Protein AF-0000000082115947 (afdb_homodimer)

Sequence (244 aa):
MRELTPLCWQLLLLSTLVYCSLGQGGASLSVSPDRSQFFEYESVSLSCEVQGNSAGWRVVRNTERGNLSECNTDWGKLKGSSCIMSLIPSDSGVYWCESGSGKHSNAVNITVPAGAVILERPMRELTPLCWQLLLLSTLVYCSLGQGGASLSVSPDRSQFFEYESVSLSCEVQGNSAGWRVVRNTERGNLSECNTDWGKLKGSSCIMSLIPSDSGVYWCESGSGKHSNAVNITVPAGAVILERP

InterPro domains:
  IPR007110 Immunoglobulin-like domain [PS50835] (27-111)
  IPR013783 Immunoglobulin-like fold [G3DSA:2.60.40.10] (26-112)
  IPR036179 Immunoglobulin-like domain superfamily [SSF48726] (27-112)
  IPR050488 Immunoglobulin Fc region receptor [PTHR11481] (26-120)

pLDDT: mean 78.45, std 20.07, range [32.76, 98.16]

Solvent-accessible surface area (backbone atoms only — not comparable to full-atom values): 13839 Å² total; per-residue (Å²): 135,80,79,76,66,77,80,71,74,73,70,72,73,77,70,75,75,72,73,72,69,57,20,88,52,49,17,26,54,46,54,40,71,82,68,45,72,48,54,65,63,40,68,39,36,36,31,66,49,34,77,84,71,48,78,66,52,42,52,33,34,40,25,38,83,58,48,83,41,40,56,56,78,76,40,54,37,67,57,90,80,27,35,34,37,64,37,43,43,67,63,23,31,42,34,29,24,36,36,83,80,26,37,38,27,34,63,46,54,39,36,23,60,78,68,79,79,66,72,67,69,127,136,90,67,87,76,80,78,72,73,73,72,70,72,77,73,75,75,73,73,70,69,56,20,87,53,49,18,27,54,44,53,40,70,81,68,46,73,46,54,63,65,40,67,40,37,37,31,64,48,33,78,83,69,47,78,65,52,42,51,32,35,42,25,38,83,37,66,81,40,40,56,55,78,76,40,53,38,67,56,90,80,28,36,34,36,65,36,43,43,64,62,23,31,43,34,29,25,35,35,84,78,20,39,36,26,33,63,47,54,39,37,23,61,79,68,78,80,66,71,66,69,128

Nearest PDB structures (foldseek):
  8qus-assembly1_H  TM=5.687E-01  e=2.759E-04  Homo sapiens
  8edc-assembly1_A  TM=7.004E-01  e=3.191E-03  Caenorhabditis elegans
  4kph-assembly2_M  TM=6.690E-01  e=2.115E-02  Mus musculus
  4kph-assembly1_L  TM=6.693E-01  e=2.643E-02  Mus musculus
  1z3g-assembly2_M  TM=6.503E-01  e=3.690E-02  Mus musculus

Foldseek 3Di:
DDDPPPPPCPVPPPVPPPPPVWFPQQKAKDKVVPDAEDEAQDKMKIAIDHDPDCPQKFKWWAFPVGDTDTAPPPAADDDPRIGMHGDDQRRFGKMWIAGPVGDITDIGTHGYDPDPPCPVPD/DPDDDPPPVPPVPPVPPPPPVWFPQQKAKDKVVPDAEDEAQDKMKIAIDHDPDCPQKFKWWAFPVGDIDTAPPPAADDDPRIGMHGDDQRRFGKMWIAGPVGDIGDIGTHGYDPDDPCPVPD

Radius of gyration: 22.72 Å; Cα contacts (8 Å, |Δi|>4): 507; chains: 2; bounding box: 55×53×71 Å

Secondary structure (DSSP, 8-state):
-----------------------TTSEEEEEES--SB--TT-EEEEEEEESS--TTEEEEEEETT-SEEEBTTTBSEEETTEEEEE--GGG-EEEEEEETTS-B---EEEB--SS-------/-----------------------TTSEEEEEES--SB--TT-EEEEEEEESS--TTEEEEEEETTEEEEEBTTTBSEEETTEEEEE--GGG-EEEEEEETTS-EEEEEEEB--SS-------

Organism: Oncorhynchus tshawytscha (NCBI:txid74940)

Structure (mmCIF, N/CA/C/O backbone):
data_AF-0000000082115947-model_v1
#
loop_
_entity.id
_entity.type
_entity.pdbx_description
1 polymer 'Ig-like domain-containing protein'
#
loop_
_atom_site.group_PDB
_atom_site.id
_atom_site.type_symbol
_atom_site.label_atom_id
_atom_site.label_alt_id
_atom_site.label_comp_id
_atom_site.label_asym_id
_atom_site.label_entity_id
_atom_site.label_seq_id
_atom_site.pdbx_PDB_ins_code
_atom_site.Cartn_x
_atom_site.Cartn_y
_atom_site.Cartn_z
_atom_site.occupancy
_atom_site.B_iso_or_equiv
_atom_site.auth_seq_id
_atom_site.auth_comp_id
_atom_site.auth_asym_id
_atom_site.auth_atom_id
_atom_site.pdbx_PDB_model_num
ATOM 1 N N . MET A 1 1 ? -20.22 -26.963 56.033 1 32.76 1 MET A N 1
ATOM 2 C CA . MET A 1 1 ? -20.726 -25.83 55.263 1 32.76 1 MET A CA 1
ATOM 3 C C . MET A 1 1 ? -19.6 -24.861 54.917 1 32.76 1 MET A C 1
ATOM 5 O O . MET A 1 1 ? -19.497 -23.786 55.511 1 32.76 1 MET A O 1
ATOM 9 N N . ARG A 1 2 ? -18.271 -25.377 54.929 1 34.44 2 ARG A N 1
ATOM 10 C CA . ARG A 1 2 ? -17.112 -24.594 54.514 1 34.44 2 ARG A CA 1
ATOM 11 C C . ARG A 1 2 ? -17.443 -23.721 53.308 1 34.44 2 ARG A C 1
ATOM 13 O O . ARG A 1 2 ? -18.419 -23.978 52.599 1 34.44 2 ARG A O 1
ATOM 20 N N . GLU A 1 3 ? -16.669 -22.596 53.324 1 40.09 3 GLU A N 1
ATOM 21 C CA . GLU A 1 3 ? -16.289 -21.396 52.586 1 40.09 3 GLU A CA 1
ATOM 22 C C . GLU A 1 3 ? -15.885 -21.733 51.154 1 40.09 3 GLU A C 1
ATOM 24 O O . GLU A 1 3 ? -14.921 -22.468 50.932 1 40.09 3 GLU A O 1
ATOM 29 N N . LEU A 1 4 ? -16.858 -22.257 50.332 1 41.31 4 LEU A N 1
ATOM 30 C CA . LEU A 1 4 ? -16.735 -22.009 48.9 1 41.31 4 LEU A CA 1
ATOM 31 C C . LEU A 1 4 ? -16.085 -20.655 48.637 1 41.31 4 LEU A C 1
ATOM 33 O O . LEU A 1 4 ? -16.641 -19.614 48.996 1 41.31 4 LEU A O 1
ATOM 37 N N . THR A 1 5 ? -14.853 -20.487 49.131 1 45.45 5 THR A N 1
ATOM 38 C CA . THR A 1 5 ? -14.039 -19.4 48.598 1 45.45 5 THR A CA 1
ATOM 39 C C . THR A 1 5 ? -14.358 -19.157 47.126 1 45.45 5 THR A C 1
ATOM 41 O O . THR A 1 5 ? -14.586 -20.105 46.371 1 45.45 5 THR A O 1
ATOM 44 N N . PRO A 1 6 ? -15.154 -18.119 46.928 1 46.83 6 PRO A N 1
ATOM 45 C CA . PRO A 1 6 ? -15.423 -17.594 45.587 1 46.83 6 PRO A CA 1
ATOM 46 C C . PRO A 1 6 ? -14.181 -17.582 44.698 1 46.83 6 PRO A C 1
ATOM 48 O O . PRO A 1 6 ? -13.185 -16.936 45.032 1 46.83 6 PRO A O 1
ATOM 51 N N . LEU A 1 7 ? -13.494 -18.786 44.347 1 44.24 7 LEU A N 1
ATOM 52 C CA . LEU A 1 7 ? -12.808 -18.864 43.062 1 44.24 7 LEU A CA 1
ATOM 53 C C . LEU A 1 7 ? -13.439 -17.914 42.05 1 44.24 7 LEU A C 1
ATOM 55 O O . LEU A 1 7 ? -14.545 -18.163 41.563 1 44.24 7 LEU A O 1
ATOM 59 N N . CYS A 1 8 ? -13.756 -16.657 42.386 1 40.83 8 CYS A N 1
ATOM 60 C CA . CYS A 1 8 ? -13.889 -15.499 41.508 1 40.83 8 CYS A CA 1
ATOM 61 C C . CYS A 1 8 ? -13.02 -15.655 40.266 1 40.83 8 CYS A C 1
ATOM 63 O O . CYS A 1 8 ? -11.829 -15.955 40.369 1 40.83 8 CYS A O 1
ATOM 65 N N . TRP A 1 9 ? -13.605 -16.158 39.18 1 41.6 9 TRP A N 1
ATOM 66 C CA . TRP A 1 9 ? -13.638 -16.116 37.722 1 41.6 9 TRP A CA 1
ATOM 67 C C . TRP A 1 9 ? -13 -14.833 37.199 1 41.6 9 TRP A C 1
ATOM 69 O O . TRP A 1 9 ? -13.594 -13.756 37.289 1 41.6 9 TRP A O 1
ATOM 79 N N . GLN A 1 10 ? -11.952 -14.39 37.752 1 44.54 10 GLN A N 1
ATOM 80 C CA . GLN A 1 10 ? -11.304 -13.426 36.87 1 44.54 10 GLN A CA 1
ATOM 81 C C . GLN A 1 10 ? -11.262 -13.938 35.433 1 44.54 10 GLN A C 1
ATOM 83 O O . GLN A 1 10 ? -10.469 -14.823 35.106 1 44.54 10 GLN A O 1
ATOM 88 N N . LEU A 1 11 ? -12.354 -14.385 34.847 1 43.26 11 LEU A N 1
ATOM 89 C CA . LEU A 1 11 ? -12.412 -14.283 33.393 1 43.26 11 LEU A CA 1
ATOM 90 C C . LEU A 1 11 ? -11.678 -13.037 32.907 1 43.26 11 LEU A C 1
ATOM 92 O O . LEU A 1 11 ? -12.165 -11.918 33.081 1 43.26 11 LEU A O 1
ATOM 96 N N . LEU A 1 12 ? -10.451 -12.855 33.17 1 44.96 12 LEU A N 1
ATOM 97 C CA . LEU A 1 12 ? -9.677 -11.996 32.281 1 44.96 12 LEU A CA 1
ATOM 98 C C . LEU A 1 12 ? -10.141 -12.151 30.836 1 44.96 12 LEU A C 1
ATOM 100 O O . LEU A 1 12 ? -9.927 -13.197 30.22 1 44.96 12 LEU A O 1
ATOM 104 N N . LEU A 1 13 ? -11.348 -11.687 30.466 1 44.41 13 LEU A N 1
ATOM 105 C CA . LEU A 1 13 ? -11.701 -11.363 29.088 1 44.41 13 LEU A CA 1
ATOM 106 C C . LEU A 1 13 ? -10.522 -10.726 28.36 1 44.41 13 LEU A C 1
ATOM 108 O O . LEU A 1 13 ? -10.121 -9.605 28.682 1 44.41 13 LEU A O 1
ATOM 112 N N . LEU A 1 14 ? -9.395 -11.366 28.055 1 45.94 14 LEU A N 1
ATOM 113 C CA . LEU A 1 14 ? -8.547 -10.967 26.936 1 45.94 14 LEU A CA 1
ATOM 114 C C . LEU A 1 14 ? -9.383 -10.381 25.803 1 45.94 14 LEU A C 1
ATOM 116 O O . LEU A 1 14 ? -10.023 -11.121 25.052 1 45.94 14 LEU A O 1
ATOM 120 N N . SER A 1 15 ? -10.228 -9.337 25.903 1 45.03 15 SER A N 1
ATOM 121 C CA . SER A 1 15 ? -10.829 -8.571 24.816 1 45.03 15 SER A CA 1
ATOM 122 C C . SER A 1 15 ? -9.84 -8.358 23.676 1 45.03 15 SER A C 1
ATOM 124 O O . SER A 1 15 ? -8.802 -7.717 23.859 1 45.03 15 SER A O 1
ATOM 126 N N . THR A 1 16 ? -9.357 -9.347 22.891 1 48.1 16 THR A N 1
ATOM 127 C CA . THR A 1 16 ? -8.715 -9.137 21.598 1 48.1 16 THR A CA 1
ATOM 128 C C . THR A 1 16 ? -9.331 -7.941 20.877 1 48.1 16 THR A C 1
ATOM 130 O O . THR A 1 16 ? -10.484 -7.997 20.445 1 48.1 16 THR A O 1
ATOM 133 N N . LEU A 1 17 ? -9.284 -6.696 21.323 1 44.84 17 LEU A N 1
ATOM 134 C CA . LEU A 1 17 ? -9.555 -5.548 20.465 1 44.84 17 LEU A CA 1
ATOM 135 C C . LEU A 1 17 ? -9.07 -5.806 19.042 1 44.84 17 LEU A C 1
ATOM 137 O O . LEU A 1 17 ? -7.863 -5.837 18.79 1 44.84 17 LEU A O 1
ATOM 141 N N . VAL A 1 18 ? -9.699 -6.749 18.35 1 45.69 18 VAL A N 1
ATOM 142 C CA . VAL A 1 18 ? -9.548 -6.822 16.9 1 45.69 18 VAL A CA 1
ATOM 143 C C . VAL A 1 18 ? -9.533 -5.413 16.311 1 45.69 18 VAL A C 1
ATOM 145 O O . VAL A 1 18 ? -10.564 -4.737 16.273 1 45.69 18 VAL A O 1
ATOM 148 N N . TYR A 1 19 ? -8.524 -4.62 16.598 1 44.72 19 TYR A N 1
ATOM 149 C CA . TYR A 1 19 ? -8.284 -3.372 15.882 1 44.72 19 TYR A CA 1
ATOM 150 C C . TYR A 1 19 ? -8.632 -3.515 14.405 1 44.72 19 TYR A C 1
ATOM 152 O O . TYR A 1 19 ? -7.883 -4.127 13.64 1 44.72 19 TYR A O 1
ATOM 160 N N . CYS A 1 20 ? -9.869 -3.826 14.043 1 49.63 20 CYS A N 1
ATOM 161 C CA . CYS A 1 20 ? -10.312 -3.634 12.667 1 49.63 20 CYS A CA 1
ATOM 162 C C . CYS A 1 20 ? -9.822 -2.299 12.117 1 49.63 20 CYS A C 1
ATOM 164 O O . CYS A 1 20 ? -10.317 -1.242 12.51 1 49.63 20 CYS A O 1
ATOM 166 N N . SER A 1 21 ? -8.542 -2.08 11.875 1 53.36 21 SER A N 1
ATOM 167 C CA . SER A 1 21 ? -8.09 -0.825 11.284 1 53.36 21 SER A CA 1
ATOM 168 C C . SER A 1 21 ? -8.81 -0.542 9.97 1 53.36 21 SER A C 1
ATOM 170 O O . SER A 1 21 ? -8.504 -1.153 8.944 1 53.36 21 SER A O 1
ATOM 172 N N . LEU A 1 22 ? -10.197 -0.277 10.071 1 59.19 22 LEU A N 1
ATOM 173 C CA . LEU A 1 22 ? -10.82 0.314 8.892 1 59.19 22 LEU A CA 1
ATOM 174 C C . LEU A 1 22 ? -9.923 1.388 8.284 1 59.19 22 LEU A C 1
ATOM 176 O O . LEU A 1 22 ? -9.303 2.168 9.01 1 59.19 22 LEU A O 1
ATOM 180 N N . GLY A 1 23 ? -9.47 1.127 7.165 1 62.32 23 GLY A N 1
ATOM 181 C CA . GLY A 1 23 ? -8.699 2.137 6.458 1 62.32 23 GLY A CA 1
ATOM 182 C C . GLY A 1 23 ? -9.42 3.466 6.343 1 62.32 23 GLY A C 1
ATOM 183 O O . GLY A 1 23 ? -10.51 3.637 6.893 1 62.32 23 GLY A O 1
ATOM 184 N N . GLN A 1 24 ? -8.952 4.486 5.881 1 64.17 24 GLN A N 1
ATOM 185 C CA . GLN A 1 24 ? -9.387 5.873 5.755 1 64.17 24 GLN A CA 1
ATOM 186 C C . GLN A 1 24 ? -10.726 5.966 5.031 1 64.17 24 GLN A C 1
ATOM 188 O O . GLN A 1 24 ? -11.524 6.866 5.303 1 64.17 24 GLN A O 1
ATOM 193 N N . GLY A 1 25 ? -11.179 4.985 4.339 1 69.15 25 GLY A N 1
ATOM 194 C CA . GLY A 1 25 ? -12.421 5.068 3.587 1 69.15 25 GLY A CA 1
ATOM 195 C C . GLY A 1 25 ? -13.515 4.175 4.142 1 69.15 25 GLY A C 1
ATOM 196 O O . GLY A 1 25 ? -14.54 3.963 3.491 1 69.15 25 GLY A O 1
ATOM 197 N N . GLY A 1 26 ? -13.223 3.791 5.411 1 79.89 26 GLY A N 1
ATOM 198 C CA . GLY A 1 26 ? -14.214 2.879 5.959 1 79.89 26 GLY A CA 1
ATOM 199 C C . GLY A 1 26 ? -14.182 1.506 5.316 1 79.89 26 GLY A C 1
ATOM 200 O O . GLY A 1 26 ? -15.154 0.753 5.398 1 79.89 26 GLY A O 1
ATOM 201 N N . ALA A 1 27 ? -13.176 1.346 4.564 1 88.49 27 ALA A N 1
ATOM 202 C CA . ALA A 1 27 ? -13.026 0.06 3.887 1 88.49 27 ALA A CA 1
ATOM 203 C C . ALA A 1 27 ? -11.754 -0.652 4.337 1 88.49 27 ALA A C 1
ATOM 205 O O . ALA A 1 27 ? -10.805 -0.012 4.795 1 88.49 27 ALA A O 1
ATOM 206 N N . SER A 1 28 ? -11.768 -1.897 4.266 1 92.28 28 SER A N 1
ATOM 207 C CA . SER A 1 28 ? -10.591 -2.716 4.536 1 92.28 28 SER A CA 1
ATOM 208 C C . SER A 1 28 ? -10.451 -3.837 3.513 1 92.28 28 SER A C 1
ATOM 210 O O . SER A 1 28 ? -11.447 -4.303 2.954 1 92.28 28 SER A O 1
ATOM 212 N N . LEU A 1 29 ? -9.218 -4.18 3.257 1 94.56 29 LEU A N 1
ATOM 213 C CA . LEU A 1 29 ? -8.966 -5.325 2.39 1 94.56 29 LEU A CA 1
ATOM 214 C C . LEU A 1 29 ? -8.749 -6.592 3.211 1 94.56 29 LEU A C 1
ATOM 216 O O . LEU A 1 29 ? -7.903 -6.618 4.107 1 94.56 29 LEU A O 1
ATOM 220 N N . SER A 1 30 ? -9.532 -7.612 2.937 1 95.26 30 SER A N 1
ATOM 221 C CA . SER A 1 30 ? -9.357 -8.928 3.543 1 95.26 30 SER A CA 1
ATOM 222 C C . SER A 1 30 ? -8.611 -9.873 2.606 1 95.26 30 SER A C 1
ATOM 224 O O . SER A 1 30 ? -8.934 -9.962 1.42 1 95.26 30 SER A O 1
ATOM 226 N N . VAL A 1 31 ? -7.58 -10.525 3.152 1 97.46 31 VAL A N 1
ATOM 227 C CA . VAL A 1 31 ? -6.774 -11.479 2.399 1 97.46 31 VAL A CA 1
ATOM 228 C C . VAL A 1 31 ? -6.97 -12.883 2.965 1 97.46 31 VAL A C 1
ATOM 230 O O . VAL A 1 31 ? -6.935 -13.079 4.182 1 97.46 31 VAL A O 1
ATOM 233 N N . SER A 1 32 ? -7.183 -13.904 2.11 1 97.56 32 SER A N 1
ATOM 234 C CA . SER A 1 32 ? -7.324 -15.293 2.535 1 97.56 32 SER A CA 1
ATOM 235 C C . SER A 1 32 ? -6.495 -16.226 1.659 1 97.56 32 SER A C 1
ATOM 237 O O . SER A 1 32 ? -6.692 -16.284 0.444 1 97.56 32 SER A O 1
ATOM 239 N N . PRO A 1 33 ? -5.652 -17.025 2.265 1 97.64 33 PRO A N 1
ATOM 240 C CA . PRO A 1 33 ? -5.327 -17.051 3.693 1 97.64 33 PRO A CA 1
ATOM 241 C C . PRO A 1 33 ? -4.678 -15.755 4.174 1 97.64 33 PRO A C 1
ATOM 243 O O . PRO A 1 33 ? -4.065 -15.036 3.381 1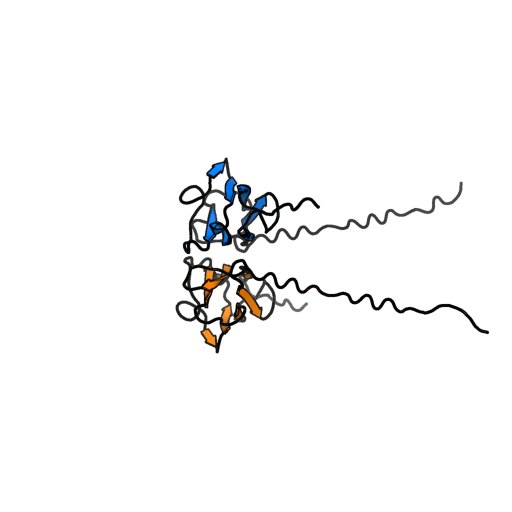 97.64 33 PRO A O 1
ATOM 246 N N . ASP A 1 34 ? -4.864 -15.445 5.461 1 95.9 34 ASP A N 1
ATOM 247 C CA . ASP A 1 34 ? -4.431 -14.16 6.002 1 95.9 34 ASP A CA 1
ATOM 248 C C . ASP A 1 34 ? -2.941 -14.179 6.335 1 95.9 34 ASP A C 1
ATOM 250 O O . ASP A 1 34 ? -2.557 -14.47 7.47 1 95.9 34 ASP A O 1
ATOM 254 N N . ARG A 1 35 ? -2.173 -13.878 5.434 1 94.1 35 ARG A N 1
ATOM 255 C CA . ARG A 1 35 ? -0.721 -13.761 5.522 1 94.1 35 ARG A CA 1
ATOM 256 C C . ARG A 1 35 ? -0.173 -12.889 4.398 1 94.1 35 ARG A C 1
ATOM 258 O O . ARG A 1 35 ? -0.905 -12.523 3.476 1 94.1 35 ARG A O 1
ATOM 265 N N . SER A 1 36 ? 1.085 -12.602 4.453 1 91.49 36 SER A N 1
ATOM 266 C CA . SER A 1 36 ? 1.655 -11.647 3.508 1 91.49 36 SER A CA 1
ATOM 267 C C . SER A 1 36 ? 2.57 -12.341 2.505 1 91.49 36 SER A C 1
ATOM 269 O O . SER A 1 36 ? 2.959 -11.746 1.497 1 91.49 36 SER A O 1
ATOM 271 N N . GLN A 1 37 ? 3.009 -13.604 2.81 1 91.28 37 GLN A N 1
ATOM 272 C CA . GLN A 1 37 ? 3.91 -14.342 1.931 1 91.28 37 GLN A CA 1
ATOM 273 C C . GLN A 1 37 ? 3.231 -15.588 1.369 1 91.28 37 GLN A C 1
ATOM 275 O O . GLN A 1 37 ? 2.593 -16.341 2.108 1 91.28 37 GLN A O 1
ATOM 280 N N . PHE A 1 38 ? 3.377 -15.754 0.09 1 93.65 38 PHE A N 1
ATOM 281 C CA . PHE A 1 38 ? 2.788 -16.886 -0.617 1 93.65 38 PHE A CA 1
ATOM 282 C C . PHE A 1 38 ? 3.808 -17.533 -1.547 1 93.65 38 PHE A C 1
ATOM 284 O O . PHE A 1 38 ? 4.741 -16.873 -2.008 1 93.65 38 PHE A O 1
ATOM 291 N N . PHE A 1 39 ? 3.501 -18.767 -1.843 1 93.17 39 PHE A N 1
ATOM 292 C CA . PHE A 1 39 ? 4.352 -19.457 -2.805 1 93.17 39 PHE A CA 1
ATOM 293 C C . PHE A 1 39 ? 3.73 -19.427 -4.196 1 93.17 39 PHE A C 1
ATOM 295 O O . PHE A 1 39 ? 2.528 -19.192 -4.34 1 93.17 39 PHE A O 1
ATOM 302 N N . GLU A 1 40 ? 4.584 -19.661 -5.126 1 92.85 40 GLU A N 1
ATOM 303 C CA . GLU A 1 40 ? 4.126 -19.685 -6.512 1 92.85 40 GLU A CA 1
ATOM 304 C C . GLU A 1 40 ? 2.983 -20.679 -6.699 1 92.85 40 GLU A C 1
ATOM 306 O O . GLU A 1 40 ? 3.03 -21.793 -6.173 1 92.85 40 GLU A O 1
ATOM 311 N N . TYR A 1 41 ? 1.9 -20.276 -7.304 1 93.71 41 TYR A N 1
ATOM 312 C CA . TYR A 1 41 ? 0.744 -21.053 -7.738 1 93.71 41 TYR A CA 1
ATOM 313 C C . TYR A 1 41 ? -0.249 -21.237 -6.596 1 93.71 41 TYR A C 1
ATOM 315 O O . TYR A 1 41 ? -1.274 -21.902 -6.758 1 93.71 41 TYR A O 1
ATOM 323 N N . GLU A 1 42 ? 0.101 -20.749 -5.484 1 95.06 42 GLU A N 1
ATOM 324 C CA . GLU A 1 42 ? -0.909 -20.75 -4.429 1 95.06 42 GLU A CA 1
ATOM 325 C C . GLU A 1 42 ? -2.042 -19.779 -4.749 1 95.06 42 GLU A C 1
ATOM 327 O O . GLU A 1 42 ? -1.82 -18.746 -5.385 1 95.06 42 GLU A O 1
ATOM 332 N N . SER A 1 43 ? -3.175 -20.172 -4.257 1 96.42 43 SER A N 1
ATOM 333 C CA . SER A 1 43 ? -4.341 -19.325 -4.486 1 96.42 43 SER A CA 1
ATOM 334 C C . SER A 1 43 ? -4.558 -18.359 -3.326 1 96.42 43 SER A C 1
ATOM 336 O O . SER A 1 43 ? -4.4 -18.732 -2.162 1 96.42 43 SER A O 1
ATOM 338 N N . VAL A 1 44 ? -4.943 -17.19 -3.704 1 97.67 44 VAL A N 1
ATOM 339 C CA . VAL A 1 44 ? -5.281 -16.192 -2.695 1 97.67 44 VAL A CA 1
ATOM 340 C C . VAL A 1 44 ? -6.597 -15.51 -3.062 1 97.67 44 VAL A C 1
ATOM 342 O O . VAL A 1 44 ? -6.888 -15.304 -4.243 1 97.67 44 VAL A O 1
ATOM 345 N N . SER A 1 45 ? -7.363 -15.205 -2.044 1 98.16 45 SER A N 1
ATOM 346 C CA . SER A 1 45 ? -8.608 -14.465 -2.219 1 98.16 45 SER A CA 1
ATOM 347 C C . SER A 1 45 ? -8.542 -13.102 -1.539 1 98.16 45 SER A C 1
ATOM 349 O O . SER A 1 45 ? -8.144 -13.001 -0.377 1 98.16 45 SER A O 1
ATOM 351 N N . LEU A 1 46 ? -8.888 -12.108 -2.308 1 97.68 46 LEU A N 1
ATOM 352 C CA . LEU A 1 46 ? -8.942 -10.743 -1.795 1 97.68 46 LEU A CA 1
ATOM 353 C C . LEU A 1 46 ? -10.363 -10.194 -1.859 1 97.68 46 LEU A C 1
ATOM 355 O O . LEU A 1 46 ? -11.053 -10.362 -2.867 1 97.68 46 LEU A O 1
ATOM 359 N N . SER A 1 47 ? -10.8 -9.527 -0.729 1 95.6 47 SER A N 1
ATOM 360 C CA . SER A 1 47 ? -12.154 -8.984 -0.695 1 95.6 47 SER A CA 1
ATOM 361 C C . SER A 1 47 ? -12.19 -7.63 0.006 1 95.6 47 SER A C 1
ATOM 363 O O . SER A 1 47 ? -11.493 -7.422 1.001 1 95.6 47 SER A O 1
ATOM 365 N N . CYS A 1 48 ? -13 -6.803 -0.566 1 94.8 48 CYS A N 1
ATOM 366 C CA . CYS A 1 48 ? -13.206 -5.503 0.063 1 94.8 48 CYS A CA 1
ATOM 367 C C . CYS A 1 48 ? -14.32 -5.571 1.101 1 94.8 48 CYS A C 1
ATOM 369 O O . CYS A 1 48 ? -15.447 -5.956 0.784 1 94.8 48 CYS A O 1
ATOM 371 N N . GLU A 1 49 ? -13.936 -5.241 2.379 1 92.05 49 GLU A N 1
ATOM 372 C CA . GLU A 1 49 ? -14.901 -5.144 3.47 1 92.05 49 GLU A CA 1
ATOM 373 C C . GLU A 1 49 ? -15.298 -3.694 3.73 1 92.05 49 GLU A C 1
ATOM 375 O O . GLU A 1 49 ? -14.482 -2.895 4.195 1 92.05 49 GLU A O 1
ATOM 380 N N . VAL A 1 50 ? -16.426 -3.37 3.346 1 88.66 50 VAL A N 1
ATOM 381 C CA . VAL A 1 50 ? -16.919 -2.005 3.499 1 88.66 50 VAL A CA 1
ATOM 382 C C . VAL A 1 50 ? -18.138 -1.997 4.42 1 88.66 50 VAL A C 1
ATOM 384 O O . VAL A 1 50 ? -18.978 -2.897 4.356 1 88.66 50 VAL A O 1
ATOM 387 N N . GLN A 1 51 ? -18.03 -1.006 5.404 1 82.47 51 GLN A N 1
ATOM 388 C CA . GLN A 1 51 ? -19.227 -0.862 6.225 1 82.47 51 GLN A CA 1
ATOM 389 C C . GLN A 1 51 ? -20.436 -0.482 5.373 1 82.47 51 GLN A C 1
ATOM 391 O O . GLN A 1 51 ? -20.411 0.528 4.667 1 82.47 51 GLN A O 1
ATOM 396 N N . GLY A 1 52 ? -21.381 -1.343 5.372 1 79.22 52 GLY A N 1
ATOM 397 C CA . GLY A 1 52 ? -22.571 -1.155 4.557 1 79.22 52 GLY A CA 1
ATOM 398 C C . GLY A 1 52 ? -22.491 -1.856 3.214 1 79.22 52 GLY A C 1
ATOM 399 O O . GLY A 1 52 ? -22.305 -3.073 3.153 1 79.22 52 GLY A O 1
ATOM 400 N N . ASN A 1 53 ? -22.319 -0.886 2.039 1 76.06 53 ASN A N 1
ATOM 401 C CA . ASN A 1 53 ? -22.348 -1.427 0.685 1 76.06 53 ASN A CA 1
ATOM 402 C C . ASN A 1 53 ? -20.977 -1.35 0.02 1 76.06 53 ASN A C 1
ATOM 404 O O . ASN A 1 53 ? -20.392 -0.27 -0.082 1 76.06 53 ASN A O 1
ATOM 408 N N . SER A 1 54 ? -20.51 -2.467 -0.442 1 80.09 54 SER A N 1
ATOM 409 C CA . SER A 1 54 ? -19.204 -2.534 -1.089 1 80.09 54 SER A CA 1
ATOM 410 C C . SER A 1 54 ? -19.305 -2.211 -2.576 1 80.09 54 SER A C 1
ATOM 412 O O . SER A 1 54 ? -18.307 -2.264 -3.297 1 80.09 54 SER A O 1
ATOM 414 N N . ALA A 1 55 ? -20.602 -1.886 -2.968 1 80.62 55 ALA A N 1
ATOM 415 C CA . ALA A 1 55 ? -20.756 -1.569 -4.386 1 80.62 55 ALA A CA 1
ATOM 416 C C . ALA A 1 55 ? -19.868 -0.395 -4.785 1 80.62 55 ALA A C 1
ATOM 418 O O . ALA A 1 55 ? -19.763 0.591 -4.051 1 80.62 55 ALA A O 1
ATOM 419 N N . GLY A 1 56 ? -19.156 -0.504 -5.858 1 87.77 56 GLY A N 1
ATOM 420 C CA . GLY A 1 56 ? -18.314 0.56 -6.38 1 87.77 56 GLY A CA 1
ATOM 421 C C . GLY A 1 56 ? -16.872 0.459 -5.921 1 87.77 56 GLY A C 1
ATOM 422 O O . GLY A 1 56 ? -16.029 1.264 -6.323 1 87.77 56 GLY A O 1
ATOM 423 N N . TRP A 1 57 ? -16.653 -0.48 -4.992 1 90.46 57 TRP A N 1
ATOM 424 C CA . TRP A 1 57 ? -15.275 -0.701 -4.566 1 90.46 57 TRP A CA 1
ATOM 425 C C . TRP A 1 57 ? -14.629 -1.821 -5.376 1 90.46 57 TRP A C 1
ATOM 427 O O . TRP A 1 57 ? -15.285 -2.808 -5.715 1 90.46 57 TRP A O 1
ATOM 437 N N . ARG A 1 58 ? -13.413 -1.661 -5.636 1 92.61 58 ARG A N 1
ATOM 438 C CA . ARG A 1 58 ? -12.689 -2.661 -6.414 1 92.61 58 ARG A CA 1
ATOM 439 C C . ARG A 1 58 ? -11.33 -2.962 -5.79 1 92.61 58 ARG A C 1
ATOM 441 O O . ARG A 1 58 ? -10.731 -2.097 -5.148 1 92.61 58 ARG A O 1
ATOM 448 N N . VAL A 1 59 ? -10.836 -4.171 -6.001 1 95.04 59 VAL A N 1
ATOM 449 C CA . VAL A 1 59 ? -9.483 -4.537 -5.596 1 95.04 59 VAL A CA 1
ATOM 450 C C . VAL A 1 59 ? -8.483 -4.065 -6.649 1 95.04 59 VAL A C 1
ATOM 452 O O . VAL A 1 59 ? -8.624 -4.379 -7.833 1 95.04 59 VAL A O 1
ATOM 455 N N . VAL A 1 60 ? -7.524 -3.29 -6.253 1 92.41 60 VAL A N 1
ATOM 456 C CA . VAL A 1 60 ? -6.501 -2.762 -7.15 1 92.41 60 VAL A CA 1
ATOM 457 C C . VAL A 1 60 ? -5.115 -3.153 -6.642 1 92.41 60 VAL A C 1
ATOM 459 O O . VAL A 1 60 ? -4.947 -3.474 -5.463 1 92.41 60 VAL A O 1
ATOM 462 N N . ARG A 1 61 ? -4.178 -3.166 -7.631 1 92.36 61 ARG A N 1
ATOM 463 C CA . ARG A 1 61 ? -2.827 -3.544 -7.23 1 92.36 61 ARG A CA 1
ATOM 464 C C . ARG A 1 61 ? -1.783 -2.73 -7.987 1 92.36 61 ARG A C 1
ATOM 466 O O . ARG A 1 61 ? -2.075 -2.165 -9.043 1 92.36 61 ARG A O 1
ATOM 473 N N . ASN A 1 62 ? -0.67 -2.592 -7.419 1 88.23 62 ASN A N 1
ATOM 474 C CA . ASN A 1 62 ? 0.556 -2.143 -8.07 1 88.23 62 ASN A CA 1
ATOM 475 C C . ASN A 1 62 ? 1.678 -3.166 -7.918 1 88.23 62 ASN A C 1
ATOM 477 O O . ASN A 1 62 ? 2.145 -3.42 -6.806 1 88.23 62 ASN A O 1
ATOM 481 N N . THR A 1 63 ? 2.056 -3.803 -8.984 1 89.71 63 THR A N 1
ATOM 482 C CA . THR A 1 63 ? 3.08 -4.842 -8.99 1 89.71 63 THR A CA 1
ATOM 483 C C . THR A 1 63 ? 4.269 -4.426 -9.851 1 89.71 63 THR A C 1
ATOM 485 O O . THR A 1 63 ? 4.306 -3.307 -10.368 1 89.71 63 THR A O 1
ATOM 488 N N . GLU A 1 64 ? 5.298 -5.258 -9.884 1 78.34 64 GLU A N 1
ATOM 489 C CA . 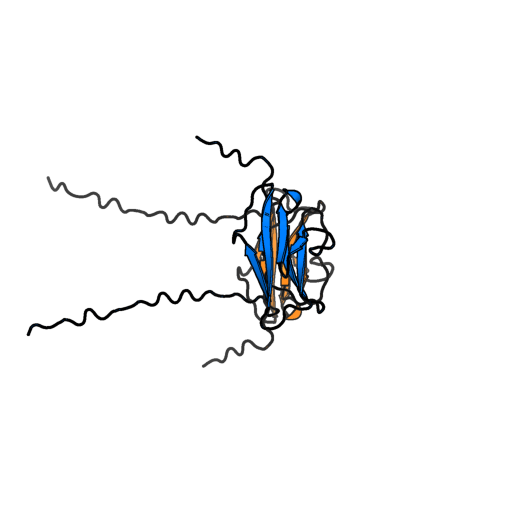GLU A 1 64 ? 6.487 -4.989 -10.687 1 78.34 64 GLU A CA 1
ATOM 490 C C . GLU A 1 64 ? 6.12 -4.722 -12.144 1 78.34 64 GLU A C 1
ATOM 492 O O . GLU A 1 64 ? 6.871 -4.066 -12.869 1 78.34 64 GLU A O 1
ATOM 497 N N . ARG A 1 65 ? 5.052 -5.26 -12.363 1 74.66 65 ARG A N 1
ATOM 498 C CA . ARG A 1 65 ? 4.63 -5.032 -13.741 1 74.66 65 ARG A CA 1
ATOM 499 C C . ARG A 1 65 ? 4.221 -3.579 -13.955 1 74.66 65 ARG A C 1
ATOM 501 O O . ARG A 1 65 ? 4.167 -3.104 -15.092 1 74.66 65 ARG A O 1
ATOM 508 N N . GLY A 1 66 ? 4.342 -2.664 -12.821 1 64.55 66 GLY A N 1
ATOM 509 C CA . GLY A 1 66 ? 4.485 -1.218 -12.872 1 64.55 66 GLY A CA 1
ATOM 510 C C . GLY A 1 66 ? 3.173 -0.497 -13.119 1 64.55 66 GLY A C 1
ATOM 511 O O . GLY A 1 66 ? 3.164 0.65 -13.569 1 64.55 66 GLY A O 1
ATOM 512 N N . ASN A 1 67 ? 1.851 -0.993 -13.083 1 71.19 67 ASN A N 1
ATOM 513 C CA . ASN A 1 67 ? 0.655 -0.181 -13.281 1 71.19 67 ASN A CA 1
ATOM 514 C C . ASN A 1 67 ? -0.458 -0.578 -12.314 1 71.19 67 ASN A C 1
ATOM 516 O O . ASN A 1 67 ? -0.607 -1.755 -11.983 1 71.19 67 ASN A O 1
ATOM 520 N N . LEU A 1 68 ? -1.083 0.559 -11.894 1 79.35 68 LEU A N 1
ATOM 521 C CA . LEU A 1 68 ? -2.317 0.345 -11.146 1 79.35 68 LEU A CA 1
ATOM 522 C C . LEU A 1 68 ? -3.327 -0.438 -11.977 1 79.35 68 LEU A C 1
ATOM 524 O O . LEU A 1 68 ? -3.615 -0.072 -13.119 1 79.35 68 LEU A O 1
ATOM 528 N N . SER A 1 69 ? -3.615 -1.583 -11.582 1 89.13 69 SER A N 1
ATOM 529 C CA . SER A 1 69 ? -4.585 -2.384 -12.321 1 89.13 69 SER A CA 1
ATOM 530 C C . SER A 1 69 ? -5.653 -2.953 -11.393 1 89.13 69 SER A C 1
ATOM 532 O O . SER A 1 69 ? -5.462 -3.005 -10.176 1 89.13 69 SER A O 1
ATOM 534 N N . GLU A 1 70 ? -6.816 -3.355 -11.945 1 92.46 70 GLU A N 1
ATOM 535 C CA . GLU A 1 70 ? -7.946 -3.827 -11.151 1 92.46 70 GLU A CA 1
ATOM 536 C C . GLU A 1 70 ? -8.207 -5.311 -11.389 1 92.46 70 GLU A C 1
ATOM 538 O O . GLU A 1 70 ? -7.975 -5.819 -12.488 1 92.46 70 GLU A O 1
ATOM 543 N N . CYS A 1 71 ? -8.703 -5.865 -10.389 1 94.09 71 CYS A N 1
ATOM 544 C CA . CYS A 1 71 ? -9.057 -7.278 -10.466 1 94.09 71 CYS A CA 1
ATOM 545 C C . CYS A 1 71 ? -10.094 -7.521 -11.556 1 94.09 71 CYS A C 1
ATOM 547 O O . CYS A 1 71 ? -10.984 -6.696 -11.768 1 94.09 71 CYS A O 1
ATOM 549 N N . ASN A 1 72 ? -10.103 -8.678 -12.205 1 89.85 72 ASN A N 1
ATOM 550 C CA . ASN A 1 72 ? -11.016 -9.189 -13.222 1 89.85 72 ASN A CA 1
ATOM 551 C C . ASN A 1 72 ? -10.83 -8.47 -14.555 1 89.85 72 ASN A C 1
ATOM 553 O O . ASN A 1 72 ? -11.185 -9.002 -15.608 1 89.85 72 ASN A O 1
ATOM 557 N N . THR A 1 73 ? -10.247 -7.328 -14.614 1 86.07 73 THR A N 1
ATOM 558 C CA . THR A 1 73 ? -9.98 -6.647 -15.877 1 86.07 73 THR A CA 1
ATOM 559 C C . THR A 1 73 ? -8.586 -6.992 -16.393 1 86.07 73 THR A C 1
ATOM 561 O O . THR A 1 73 ? -8.423 -7.356 -17.559 1 86.07 73 THR A O 1
ATOM 564 N N . ASP A 1 74 ? -7.63 -7.018 -15.471 1 86.64 74 ASP A N 1
ATOM 565 C CA . ASP A 1 74 ? -6.241 -7.166 -15.893 1 86.64 74 ASP A CA 1
ATOM 566 C C . ASP A 1 74 ? -5.611 -8.414 -15.28 1 86.64 74 ASP A C 1
ATOM 568 O O . ASP A 1 74 ? -4.657 -8.969 -15.83 1 86.64 74 ASP A O 1
ATOM 572 N N . TRP A 1 75 ? -6.177 -8.676 -14.146 1 92.37 75 TRP A N 1
ATOM 573 C CA . TRP A 1 75 ? -5.656 -9.815 -13.398 1 92.37 75 TRP A CA 1
ATOM 574 C C . TRP A 1 75 ? -6.726 -10.401 -12.483 1 92.37 75 TRP A C 1
ATOM 576 O O . TRP A 1 75 ? -7.777 -9.789 -12.276 1 92.37 75 TRP A O 1
ATOM 586 N N . GLY A 1 76 ? -6.539 -11.635 -12 1 95.19 76 GLY A N 1
ATOM 587 C CA . GLY A 1 76 ? -7.46 -12.236 -11.049 1 95.19 76 GLY A CA 1
ATOM 588 C C . GLY A 1 76 ? -8.825 -12.529 -11.644 1 95.19 76 GLY A C 1
ATOM 589 O O . GLY A 1 76 ? -9.117 -12.12 -12.77 1 95.19 76 GLY A O 1
ATOM 590 N N . LYS A 1 77 ? -9.629 -13.264 -10.865 1 96.22 77 LYS A N 1
ATOM 591 C CA . LYS A 1 77 ? -11.001 -13.601 -11.232 1 96.22 77 LYS A CA 1
ATOM 592 C C . LYS A 1 77 ? -11.974 -13.246 -10.11 1 96.22 77 LYS A C 1
ATOM 594 O O . LYS A 1 77 ? -11.711 -13.533 -8.941 1 96.22 77 LYS A O 1
ATOM 599 N N . LEU A 1 78 ? -13.004 -12.614 -10.554 1 94.34 78 LEU A N 1
ATOM 600 C CA . LEU A 1 78 ? -14.035 -12.32 -9.565 1 94.34 78 LEU A CA 1
ATOM 601 C C . LEU A 1 78 ? -14.902 -13.547 -9.303 1 94.34 78 LEU A C 1
ATOM 603 O O . LEU A 1 78 ? -15.392 -14.178 -10.243 1 94.34 78 LEU A O 1
ATOM 607 N N . LYS A 1 79 ? -14.923 -14.018 -8.145 1 91.99 79 LYS A N 1
ATOM 608 C CA . LYS A 1 79 ? -15.88 -15.005 -7.654 1 91.99 79 LYS A CA 1
ATOM 609 C C . LYS A 1 79 ? -16.782 -14.407 -6.577 1 91.99 79 LYS A C 1
ATOM 611 O O . LYS A 1 79 ? -16.381 -14.292 -5.418 1 91.99 79 LYS A O 1
ATOM 616 N N . GLY A 1 80 ? -18.059 -14.121 -7.015 1 87.08 80 GLY A N 1
ATOM 617 C CA . GLY A 1 80 ? -18.87 -13.289 -6.14 1 87.08 80 GLY A CA 1
ATOM 618 C C . GLY A 1 80 ? -18.277 -11.913 -5.908 1 87.08 80 GLY A C 1
ATOM 619 O O . GLY A 1 80 ? -18.016 -11.174 -6.86 1 87.08 80 GLY A O 1
ATOM 620 N N . SER A 1 81 ? -17.942 -11.582 -4.593 1 84.22 81 SER A N 1
ATOM 621 C CA . SER A 1 81 ? -17.363 -10.29 -4.242 1 84.22 81 SER A CA 1
ATOM 622 C C . SER A 1 81 ? -15.864 -10.407 -3.987 1 84.22 81 SER A C 1
ATOM 624 O O . SER A 1 81 ? -15.211 -9.425 -3.629 1 84.22 81 SER A O 1
ATOM 626 N N . SER A 1 82 ? -15.354 -11.544 -4.253 1 93.42 82 SER A N 1
ATOM 627 C CA . SER A 1 82 ? -13.946 -11.781 -3.952 1 93.42 82 SER A CA 1
ATOM 628 C C . SER A 1 82 ? -13.117 -11.881 -5.228 1 93.42 82 SER A C 1
ATOM 630 O O . SER A 1 82 ? -13.578 -12.425 -6.233 1 93.42 82 SER A O 1
ATOM 632 N N . CYS A 1 83 ? -11.932 -11.29 -5.167 1 97.05 83 CYS A N 1
ATOM 633 C CA . CYS A 1 83 ? -10.946 -11.441 -6.231 1 97.05 83 CYS A CA 1
ATOM 634 C C . CYS A 1 83 ? -10.026 -12.624 -5.957 1 97.05 83 CYS A C 1
ATOM 636 O O . CYS A 1 83 ? -9.273 -12.619 -4.982 1 97.05 83 CYS A O 1
ATOM 638 N N . ILE A 1 84 ? -10.075 -13.631 -6.8 1 98.02 84 ILE A N 1
ATOM 639 C CA . ILE A 1 84 ? -9.269 -14.831 -6.607 1 98.02 84 ILE A CA 1
ATOM 640 C C . ILE A 1 84 ? -8.165 -14.886 -7.661 1 98.02 84 ILE A C 1
ATOM 642 O O . ILE A 1 84 ? -8.409 -14.616 -8.84 1 98.02 84 ILE A O 1
ATOM 646 N N . MET A 1 85 ? -6.949 -15.263 -7.25 1 96.64 85 MET A N 1
ATOM 647 C CA . MET A 1 85 ? -5.859 -15.398 -8.212 1 96.64 85 MET A CA 1
ATOM 648 C C . MET A 1 85 ? -4.859 -16.456 -7.757 1 96.64 85 MET A C 1
ATOM 650 O O . MET A 1 85 ? -4.762 -16.751 -6.565 1 96.64 85 MET A O 1
ATOM 654 N N . SER A 1 86 ? -4.268 -17.085 -8.697 1 95.72 86 SER A N 1
ATOM 655 C CA . SER A 1 86 ? -3.097 -17.925 -8.468 1 95.72 86 SER A CA 1
ATOM 656 C C . SER A 1 86 ? -1.805 -17.133 -8.646 1 95.72 86 SER A C 1
ATOM 658 O O . SER A 1 86 ? -1.584 -16.526 -9.696 1 95.72 86 SER A O 1
ATOM 660 N N . LEU A 1 87 ? -0.95 -17.249 -7.744 1 95.07 87 LEU A N 1
ATOM 661 C CA . LEU A 1 87 ? 0.114 -16.256 -7.647 1 95.07 87 LEU A CA 1
ATOM 662 C C . LEU A 1 87 ? 1.355 -16.714 -8.406 1 95.07 87 LEU A C 1
ATOM 664 O O . LEU A 1 87 ? 1.69 -17.9 -8.4 1 95.07 87 LEU A O 1
ATOM 668 N N . ILE A 1 88 ? 2.011 -15.804 -9.032 1 92.15 88 ILE A N 1
ATOM 669 C CA . ILE A 1 88 ? 3.349 -15.941 -9.597 1 92.15 88 ILE A CA 1
ATOM 670 C C . ILE A 1 88 ? 4.252 -14.833 -9.059 1 92.15 88 ILE A C 1
ATOM 672 O O . ILE A 1 88 ? 3.767 -13.831 -8.529 1 92.15 88 ILE A O 1
ATOM 676 N N . PRO A 1 89 ? 5.495 -14.94 -9.11 1 89.72 89 PRO A N 1
ATOM 677 C CA . PRO A 1 89 ? 6.405 -13.978 -8.483 1 89.72 89 PRO A CA 1
ATOM 678 C C . PRO A 1 89 ? 6.133 -12.54 -8.918 1 89.72 89 PRO A C 1
ATOM 680 O O . PRO A 1 89 ? 6.263 -11.613 -8.114 1 89.72 89 PRO A O 1
ATOM 683 N N . SER A 1 90 ? 5.707 -12.314 -10.169 1 87.83 90 SER A N 1
ATOM 684 C CA . SER A 1 90 ? 5.469 -10.964 -10.67 1 87.83 90 SER A CA 1
ATOM 685 C C . SER A 1 90 ? 4.225 -10.35 -10.037 1 87.83 90 SER A C 1
ATOM 687 O O . SER A 1 90 ? 3.963 -9.157 -10.201 1 87.83 90 SER A O 1
ATOM 689 N N . ASP A 1 91 ? 3.479 -11.221 -9.292 1 91.03 91 ASP A N 1
ATOM 690 C CA . ASP A 1 91 ? 2.291 -10.72 -8.609 1 91.03 91 ASP A CA 1
ATOM 691 C C . ASP A 1 91 ? 2.659 -10.05 -7.287 1 91.03 91 ASP A C 1
ATOM 693 O O . ASP A 1 91 ? 1.817 -9.411 -6.653 1 91.03 91 ASP A O 1
ATOM 697 N N . SER A 1 92 ? 3.885 -10.214 -6.848 1 89.63 92 SER A N 1
ATOM 698 C CA . SER A 1 92 ? 4.315 -9.486 -5.658 1 89.63 92 SER A CA 1
ATOM 699 C C . SER A 1 92 ? 4.062 -7.989 -5.805 1 89.63 92 SER A C 1
ATOM 701 O O . SER A 1 92 ? 4.275 -7.421 -6.878 1 89.63 92 SER A O 1
ATOM 703 N N . GLY A 1 93 ? 3.543 -7.418 -4.726 1 91.19 93 GLY A N 1
ATOM 704 C CA . GLY A 1 93 ? 3.225 -6.001 -4.81 1 91.19 93 GLY A CA 1
ATOM 705 C C . GLY A 1 93 ? 2.263 -5.54 -3.732 1 91.19 93 GLY A C 1
ATOM 706 O O . GLY A 1 93 ? 2.163 -6.164 -2.673 1 91.19 93 GLY A O 1
ATOM 707 N N . VAL A 1 94 ? 1.722 -4.352 -3.951 1 91.76 94 VAL A N 1
ATOM 708 C CA . VAL A 1 94 ? 0.821 -3.707 -3.002 1 91.76 94 VAL A CA 1
ATOM 709 C C . VAL A 1 94 ? -0.617 -3.801 -3.509 1 91.76 94 VAL A C 1
ATOM 711 O O . VAL A 1 94 ? -0.885 -3.543 -4.684 1 91.76 94 VAL A O 1
ATOM 714 N N . TYR A 1 95 ? -1.521 -4.213 -2.587 1 93.53 95 TYR A N 1
ATOM 715 C CA . TYR A 1 95 ? -2.93 -4.392 -2.92 1 93.53 95 TYR A CA 1
ATOM 716 C C . TYR A 1 95 ? -3.819 -3.58 -1.985 1 93.53 95 TYR A C 1
ATOM 718 O O . TYR A 1 95 ? -3.54 -3.476 -0.789 1 93.53 95 TYR A O 1
ATOM 726 N N . TRP A 1 96 ? -4.924 -3.025 -2.507 1 92.59 96 TRP A N 1
ATOM 727 C CA . TRP A 1 96 ? -5.895 -2.332 -1.667 1 92.59 96 TRP A CA 1
ATOM 728 C C . TRP A 1 96 ? -7.24 -2.21 -2.376 1 92.59 96 TRP A C 1
ATOM 730 O O . TRP A 1 96 ? -7.368 -2.579 -3.546 1 92.59 96 TRP A O 1
ATOM 740 N N . CYS A 1 97 ? -8.22 -1.846 -1.685 1 93.58 97 CYS A N 1
ATOM 741 C CA . CYS A 1 97 ? -9.527 -1.536 -2.254 1 93.58 97 CYS A CA 1
ATOM 742 C C . CYS A 1 97 ? -9.645 -0.049 -2.57 1 93.58 97 CYS A C 1
ATOM 744 O O . CYS A 1 97 ? -9.176 0.792 -1.801 1 93.58 97 CYS A O 1
ATOM 746 N N . GLU A 1 98 ? -10.269 0.202 -3.697 1 89.8 98 GLU A N 1
ATOM 747 C CA . GLU A 1 98 ? -10.459 1.594 -4.096 1 89.8 98 GLU A CA 1
ATOM 748 C C . GLU A 1 98 ? -11.886 1.839 -4.578 1 89.8 98 GLU A C 1
ATOM 750 O O . GLU A 1 98 ? -12.444 1.027 -5.319 1 89.8 98 GLU A O 1
ATOM 755 N N . SER A 1 99 ? -12.422 2.936 -4.088 1 88.32 99 SER A N 1
ATOM 756 C CA . SER A 1 99 ? -13.756 3.309 -4.547 1 88.32 99 SER A CA 1
ATOM 757 C C . SER A 1 99 ? -13.685 4.194 -5.788 1 88.32 99 SER A C 1
ATOM 759 O O . SER A 1 99 ? -12.613 4.686 -6.146 1 88.32 99 SER A O 1
ATOM 761 N N . GLY A 1 100 ? -14.907 4.388 -6.427 1 84.14 100 GLY A N 1
ATOM 762 C CA . GLY A 1 100 ? -14.986 5.263 -7.586 1 84.14 100 GLY A CA 1
ATOM 763 C C . GLY A 1 100 ? -14.629 6.704 -7.272 1 84.14 100 GLY A C 1
ATOM 764 O O . GLY A 1 100 ? -14.2 7.449 -8.155 1 84.14 100 GLY A O 1
ATOM 765 N N . SER A 1 101 ? -14.774 7.103 -6 1 80.61 101 SER A N 1
ATOM 766 C CA . SER A 1 101 ? -14.489 8.476 -5.596 1 80.61 101 SER A CA 1
ATOM 767 C C . SER A 1 101 ? -13.021 8.648 -5.219 1 80.61 101 SER A C 1
ATOM 769 O O . SER A 1 101 ? -12.593 9.744 -4.852 1 80.61 101 SER A O 1
ATOM 771 N N . GLY A 1 102 ? -12.297 7.553 -5.278 1 79.85 102 GLY A N 1
ATOM 772 C CA . GLY A 1 102 ? -10.873 7.635 -4.996 1 79.85 102 GLY A CA 1
ATOM 773 C C . GLY A 1 102 ? -10.529 7.3 -3.557 1 79.85 102 GLY A C 1
ATOM 774 O O . GLY A 1 102 ? -9.368 7.389 -3.153 1 79.85 102 GLY A O 1
ATOM 775 N N . LYS A 1 103 ? -11.544 6.97 -2.735 1 83.37 103 LYS A N 1
ATOM 776 C CA . LYS A 1 103 ? -11.271 6.494 -1.382 1 83.37 103 LYS A CA 1
ATOM 777 C C . LYS A 1 103 ? -10.56 5.144 -1.407 1 83.37 103 LYS A C 1
ATOM 779 O O . LYS A 1 103 ? -10.735 4.362 -2.344 1 83.37 103 LYS A O 1
ATOM 784 N N . HIS A 1 104 ? -9.75 4.86 -0.404 1 87.12 104 HIS A N 1
ATOM 785 C CA . HIS A 1 104 ? -8.992 3.614 -0.411 1 87.12 104 HIS A CA 1
ATOM 786 C C . HIS A 1 104 ? -9.046 2.928 0.95 1 87.12 104 HIS A C 1
ATOM 788 O O . HIS A 1 104 ? -9.239 3.587 1.974 1 87.12 104 HIS A O 1
ATOM 794 N N . SER A 1 105 ? -8.836 1.684 0.944 1 90.18 105 SER A N 1
ATOM 795 C CA . SER A 1 105 ? -8.698 0.895 2.164 1 90.18 105 SER A CA 1
ATOM 796 C C . SER A 1 105 ? -7.251 0.87 2.645 1 90.18 105 SER A C 1
ATOM 798 O O . SER A 1 105 ? -6.389 1.54 2.073 1 90.18 105 SER A O 1
ATOM 800 N N . ASN A 1 106 ? -7.005 0.142 3.67 1 90.44 106 ASN A N 1
ATOM 801 C CA . ASN A 1 106 ? -5.628 -0.241 3.963 1 90.44 106 ASN A CA 1
ATOM 802 C C . ASN A 1 106 ? -5.02 -1.06 2.828 1 90.44 106 ASN A C 1
ATOM 804 O O . ASN A 1 106 ? -5.741 -1.721 2.079 1 90.44 106 ASN A O 1
ATOM 808 N N . ALA A 1 107 ? -3.729 -0.981 2.723 1 92.4 107 ALA A N 1
ATOM 809 C CA . ALA A 1 107 ? -3.025 -1.755 1.705 1 92.4 107 ALA A CA 1
ATOM 810 C C . ALA A 1 107 ? -2.29 -2.94 2.326 1 92.4 107 ALA A C 1
ATOM 812 O O . ALA A 1 107 ? -1.86 -2.875 3.48 1 92.4 107 ALA A O 1
ATOM 813 N N . VAL A 1 108 ? -2.205 -3.987 1.643 1 94.41 108 VAL A N 1
ATOM 814 C CA . VAL A 1 108 ? -1.465 -5.167 2.075 1 94.41 108 VAL A CA 1
ATOM 815 C C . VAL A 1 108 ? -0.313 -5.437 1.109 1 94.41 108 VAL A C 1
ATOM 817 O O . VAL A 1 108 ? -0.472 -5.309 -0.107 1 94.41 108 VAL A O 1
ATOM 820 N N . ASN A 1 109 ? 0.826 -5.793 1.703 1 92.88 109 ASN A N 1
ATOM 821 C CA . ASN A 1 109 ? 1.963 -6.243 0.907 1 92.88 109 ASN A CA 1
ATOM 822 C C . ASN A 1 109 ? 1.927 -7.752 0.681 1 92.88 109 ASN A C 1
ATOM 824 O O . ASN A 1 109 ? 1.935 -8.528 1.638 1 92.88 109 ASN A O 1
ATOM 828 N N . ILE A 1 110 ? 1.84 -8.151 -0.516 1 93.49 110 ILE A N 1
ATOM 829 C CA . ILE A 1 110 ? 1.916 -9.572 -0.835 1 93.49 110 ILE A CA 1
ATOM 830 C C . ILE A 1 110 ? 3.252 -9.879 -1.508 1 93.49 110 ILE A C 1
ATOM 832 O O . ILE A 1 110 ? 3.655 -9.187 -2.446 1 93.49 110 ILE A O 1
ATOM 836 N N . THR A 1 111 ? 3.926 -10.877 -1.016 1 91.28 111 THR A N 1
ATOM 837 C CA . THR A 1 111 ? 5.209 -11.293 -1.571 1 91.28 111 THR A CA 1
ATOM 838 C C . THR A 1 111 ? 5.141 -12.734 -2.068 1 91.28 111 THR A C 1
ATOM 840 O O . THR A 1 111 ? 4.625 -13.613 -1.374 1 91.28 111 THR A O 1
ATOM 843 N N . VAL A 1 112 ? 5.65 -12.894 -3.275 1 91.63 112 VAL A N 1
ATOM 844 C CA . VAL A 1 112 ? 5.747 -14.215 -3.886 1 91.63 112 VAL A CA 1
ATOM 845 C C . VAL A 1 112 ? 7.195 -14.497 -4.281 1 91.63 112 VAL A C 1
ATOM 847 O O . VAL A 1 112 ? 7.622 -14.151 -5.385 1 91.63 112 VAL A O 1
ATOM 850 N N . PRO A 1 113 ? 8.016 -15.115 -3.325 1 86.05 113 PRO A N 1
ATOM 851 C CA . PRO A 1 113 ? 9.417 -15.387 -3.657 1 86.05 113 PRO A CA 1
ATOM 852 C C . PRO A 1 113 ? 9.571 -16.241 -4.914 1 86.05 113 PRO A C 1
ATOM 854 O O . PRO A 1 113 ? 8.74 -17.114 -5.177 1 86.05 113 PRO A O 1
ATOM 857 N N . ALA A 1 114 ? 10.564 -15.779 -5.705 1 77.11 114 ALA A N 1
ATOM 858 C CA . ALA A 1 114 ? 10.875 -16.591 -6.879 1 77.11 114 ALA A CA 1
ATOM 859 C C . ALA A 1 114 ? 11.467 -17.938 -6.473 1 77.11 114 ALA A C 1
ATOM 861 O O . ALA A 1 114 ? 12.225 -18.023 -5.504 1 77.11 114 ALA A O 1
ATOM 862 N N . GLY A 1 115 ? 11.204 -19.039 -7.209 1 68.14 115 GLY A N 1
ATOM 863 C CA . GLY A 1 115 ? 11.834 -20.34 -7.043 1 68.14 115 GLY A CA 1
ATOM 864 C C . GLY A 1 115 ? 11.031 -21.284 -6.167 1 68.14 115 GLY A C 1
ATOM 865 O O . GLY A 1 115 ? 10.129 -20.853 -5.446 1 68.14 115 GLY A O 1
ATOM 866 N N . ALA A 1 116 ? 10.992 -22.584 -6.455 1 54.8 116 ALA A N 1
ATOM 867 C CA . ALA A 1 116 ? 10.311 -23.711 -5.823 1 54.8 116 ALA A CA 1
ATOM 868 C C . ALA A 1 116 ? 10.532 -23.709 -4.313 1 54.8 116 ALA A C 1
ATOM 870 O O . ALA A 1 116 ? 11.648 -23.481 -3.843 1 54.8 116 ALA A O 1
ATOM 871 N N . VAL A 1 117 ? 9.69 -23.098 -3.455 1 51.33 117 VAL A N 1
ATOM 872 C CA . VAL A 1 117 ? 9.818 -23.503 -2.059 1 51.33 117 VAL A CA 1
ATOM 873 C C . VAL A 1 117 ? 10.241 -24.968 -1.982 1 51.33 117 VAL A C 1
ATOM 875 O O . VAL A 1 117 ? 9.486 -25.86 -2.376 1 51.33 117 VAL A O 1
ATOM 878 N N . ILE A 1 118 ? 11.435 -25.312 -2.435 1 44.97 118 ILE A N 1
ATOM 879 C CA . ILE A 1 118 ? 11.87 -26.687 -2.215 1 44.97 118 ILE A CA 1
ATOM 880 C C . ILE A 1 118 ? 11.526 -27.116 -0.79 1 44.97 118 ILE A C 1
ATOM 882 O O . ILE A 1 118 ? 12.05 -26.557 0.176 1 44.97 118 ILE A O 1
ATOM 886 N N . LEU A 1 119 ? 10.301 -27.247 -0.571 1 43.72 119 LEU A N 1
ATOM 887 C CA . LEU A 1 119 ? 10.058 -28.057 0.618 1 43.72 119 LEU A CA 1
ATOM 888 C C . LEU A 1 119 ? 11.155 -29.101 0.799 1 43.72 119 LEU A C 1
ATOM 890 O O . LEU A 1 119 ? 11.245 -30.054 0.022 1 43.72 119 LEU A O 1
ATOM 894 N N . GLU A 1 120 ? 12.373 -28.508 0.763 1 42.87 120 GLU A N 1
ATOM 895 C CA . GLU A 1 120 ? 13.354 -29.539 1.089 1 42.87 120 GLU A CA 1
ATOM 896 C C . GLU A 1 120 ? 12.896 -30.383 2.275 1 42.87 120 GLU A C 1
ATOM 898 O O . GLU A 1 120 ? 12.666 -29.856 3.366 1 42.87 120 GLU A O 1
ATOM 903 N N . ARG A 1 121 ? 11.958 -31.25 1.997 1 40.02 121 ARG A N 1
ATOM 904 C CA . ARG A 1 121 ? 11.853 -32.302 3.003 1 40.02 121 ARG A CA 1
ATOM 905 C C . ARG A 1 121 ? 13.23 -32.707 3.517 1 40.02 121 ARG A C 1
ATOM 907 O O . ARG A 1 121 ? 14.165 -32.881 2.732 1 40.02 121 ARG A O 1
ATOM 914 N N . PRO A 1 122 ? 13.443 -32.425 4.868 1 45.28 122 PRO A N 1
ATOM 915 C CA . PRO A 1 122 ? 14.659 -33.076 5.364 1 45.28 122 PRO A CA 1
ATOM 916 C C . PRO A 1 122 ? 14.809 -34.509 4.858 1 45.28 122 PRO A C 1
ATOM 918 O O . PRO A 1 122 ? 13.812 -35.167 4.552 1 45.28 122 PRO A O 1
ATOM 921 N N . MET B 1 1 ? 32.887 -24.194 52.372 1 33.33 1 MET B N 1
ATOM 922 C CA . MET B 1 1 ? 32.655 -24.777 51.054 1 33.33 1 MET B CA 1
ATOM 923 C C . MET B 1 1 ? 31.217 -24.548 50.602 1 33.33 1 MET B C 1
ATOM 925 O O . MET B 1 1 ? 30.319 -25.311 50.963 1 33.33 1 MET B O 1
ATOM 929 N N . ARG B 1 2 ? 30.68 -23.281 50.877 1 40.94 2 ARG B N 1
ATOM 930 C CA . ARG B 1 2 ? 29.499 -22.571 50.398 1 40.94 2 ARG B CA 1
ATOM 931 C C . ARG B 1 2 ? 29.323 -22.752 48.894 1 40.94 2 ARG B C 1
ATOM 933 O O . ARG B 1 2 ? 30.107 -22.222 48.104 1 40.94 2 ARG B O 1
ATOM 940 N N . GLU B 1 3 ? 28.855 -23.908 48.408 1 37.56 3 GLU B N 1
ATOM 941 C CA . GLU B 1 3 ? 28.57 -24.414 47.068 1 37.56 3 GLU B CA 1
ATOM 942 C C . GLU B 1 3 ? 27.648 -23.467 46.305 1 37.56 3 GLU B C 1
ATOM 944 O O . GLU B 1 3 ? 27.799 -23.286 45.095 1 37.56 3 GLU B O 1
ATOM 949 N N . LEU B 1 4 ? 26.366 -23.318 46.799 1 36.01 4 LEU B N 1
ATOM 950 C CA . LEU B 1 4 ? 25.363 -23.266 45.741 1 36.01 4 LEU B CA 1
ATOM 951 C C . LEU B 1 4 ? 25.765 -22.269 44.659 1 36.01 4 LEU B C 1
ATOM 953 O O . LEU B 1 4 ? 26.65 -21.438 44.873 1 36.01 4 LEU B O 1
ATOM 957 N N . THR B 1 5 ? 24.466 -21.755 43.905 1 42.83 5 THR B N 1
ATOM 958 C CA . THR B 1 5 ? 23.715 -21.723 42.655 1 42.83 5 THR B CA 1
ATOM 959 C C . THR B 1 5 ? 24.066 -20.478 41.845 1 42.83 5 THR B C 1
ATOM 961 O O . THR B 1 5 ? 24.24 -19.394 42.407 1 42.83 5 THR B O 1
ATOM 964 N N . PRO B 1 6 ? 24.835 -20.734 40.807 1 48.73 6 PRO B N 1
ATOM 965 C CA . PRO B 1 6 ? 25.026 -19.802 39.693 1 48.73 6 PRO B CA 1
ATOM 966 C C . PRO B 1 6 ? 23.75 -19.046 39.33 1 48.73 6 PRO B C 1
ATOM 968 O O . PRO B 1 6 ? 22.712 -19.665 39.08 1 48.73 6 PRO B O 1
ATOM 971 N N . LEU B 1 7 ? 23.263 -18.059 40.056 1 44.9 7 LEU B N 1
ATOM 972 C CA . LEU B 1 7 ? 22.483 -16.949 39.52 1 44.9 7 LEU B CA 1
ATOM 973 C C . LEU B 1 7 ? 22.874 -16.657 38.075 1 44.9 7 LEU B C 1
ATOM 975 O O . LEU B 1 7 ? 23.933 -16.079 37.819 1 44.9 7 LEU B O 1
ATOM 979 N N . CYS B 1 8 ? 23.293 -17.706 37.221 1 42.5 8 CYS B N 1
ATOM 980 C CA . CYS B 1 8 ? 23.12 -17.643 35.775 1 42.5 8 CYS B CA 1
ATOM 981 C C . CYS B 1 8 ? 21.895 -16.814 35.407 1 42.5 8 CYS B C 1
ATOM 983 O O . CYS B 1 8 ? 20.77 -17.169 35.764 1 42.5 8 CYS B O 1
ATOM 985 N N . TRP B 1 9 ? 21.877 -15.533 35.746 1 43.29 9 TRP B N 1
ATOM 986 C CA . TRP B 1 9 ? 21.275 -14.367 35.106 1 43.29 9 TRP B CA 1
ATOM 987 C C . TRP B 1 9 ? 20.949 -14.656 33.645 1 43.29 9 TRP B C 1
ATOM 989 O O . TRP B 1 9 ? 21.835 -15.004 32.861 1 43.29 9 TRP B O 1
ATOM 999 N N . GLN B 1 10 ? 19.892 -15.361 33.344 1 45.41 10 GLN B N 1
ATOM 1000 C CA . GLN B 1 10 ? 19.119 -15.361 32.106 1 45.41 10 GLN B CA 1
ATOM 1001 C C . GLN B 1 10 ? 19.116 -13.979 31.46 1 45.41 10 GLN B C 1
ATOM 1003 O O . GLN B 1 10 ? 18.438 -13.066 31.936 1 45.41 10 GLN B O 1
ATOM 1008 N N . LEU B 1 11 ? 20.189 -13.303 31.261 1 44.63 11 LEU B N 1
ATOM 1009 C CA . LEU B 1 11 ? 20.134 -12.334 30.172 1 44.63 11 LEU B CA 1
ATOM 1010 C C . LEU B 1 11 ? 19.278 -12.857 29.023 1 44.63 11 LEU B C 1
ATOM 1012 O O . LEU B 1 11 ? 19.703 -13.745 28.28 1 44.63 11 LEU B O 1
ATOM 1016 N N . LEU B 1 12 ? 18.048 -13.205 29.232 1 44.4 12 LEU B N 1
ATOM 1017 C CA . LEU B 1 12 ? 17.111 -13.197 28.114 1 44.4 12 LEU B CA 1
ATOM 1018 C C . LEU B 1 12 ? 17.399 -12.033 27.172 1 44.4 12 LEU B C 1
ATOM 1020 O O . LEU B 1 12 ? 17.186 -10.872 27.529 1 44.4 12 LEU B O 1
ATOM 1024 N N . LEU B 1 13 ? 18.494 -12.014 26.455 1 45.3 13 LEU B N 1
ATOM 1025 C CA . LEU B 1 13 ? 18.62 -11.227 25.234 1 45.3 13 LEU B CA 1
ATOM 1026 C C . LEU B 1 13 ? 17.316 -11.24 24.442 1 45.3 13 LEU B C 1
ATOM 1028 O O . LEU B 1 13 ? 16.91 -12.282 23.924 1 45.3 13 LEU B O 1
ATOM 1032 N N . LEU B 1 14 ? 16.172 -10.598 24.839 1 45.95 14 LEU B N 1
ATOM 1033 C CA . LEU B 1 14 ? 15.126 -10.16 23.921 1 45.95 14 LEU B CA 1
ATOM 1034 C C . LEU B 1 14 ? 15.718 -9.753 22.576 1 45.95 14 LEU B C 1
ATOM 1036 O O . LEU B 1 14 ? 16.29 -8.668 22.448 1 45.95 14 LEU B O 1
ATOM 1040 N N . SER B 1 15 ? 16.466 -10.516 21.785 1 45.37 15 SER B N 1
ATOM 1041 C CA . SER B 1 15 ? 16.812 -10.274 20.388 1 45.37 15 SER B CA 1
ATOM 1042 C C . SER B 1 15 ? 15.631 -9.689 19.619 1 45.37 15 SER B C 1
ATOM 1044 O O . SER B 1 15 ? 14.579 -10.322 19.512 1 45.37 15 SER B O 1
ATOM 1046 N N . THR B 1 16 ? 15.12 -8.444 19.826 1 48.21 16 THR B N 1
ATOM 1047 C CA . THR B 1 16 ? 14.246 -7.735 18.898 1 48.21 16 THR B CA 1
ATOM 1048 C C . THR B 1 16 ? 14.601 -8.076 17.454 1 48.21 16 THR B C 1
ATOM 1050 O O . THR B 1 16 ? 15.656 -7.676 16.957 1 48.21 16 THR B O 1
ATOM 1053 N N . LEU B 1 17 ? 14.522 -9.294 16.944 1 44.44 17 LEU B N 1
ATOM 1054 C CA . LEU B 1 17 ? 14.52 -9.517 15.503 1 44.44 17 LEU B CA 1
ATOM 1055 C C . LEU B 1 17 ? 13.79 -8.391 14.779 1 44.44 17 LEU B C 1
ATOM 1057 O O . LEU B 1 17 ? 12.566 -8.276 14.875 1 44.44 17 LEU B O 1
ATOM 1061 N N . VAL B 1 18 ? 14.358 -7.191 14.793 1 45.88 18 VAL B N 1
ATOM 1062 C CA . VAL B 1 18 ? 13.924 -6.158 13.859 1 45.88 18 VAL B CA 1
ATOM 1063 C C . VAL B 1 18 ? 13.672 -6.775 12.485 1 45.88 18 VAL B C 1
ATOM 1065 O O . VAL B 1 18 ? 14.614 -7.155 11.786 1 45.88 18 VAL B O 1
ATOM 1068 N N . TYR B 1 19 ? 12.695 -7.638 12.347 1 44.88 19 TYR B N 1
ATOM 1069 C CA . TYR B 1 19 ? 12.219 -8.085 11.043 1 44.88 19 TYR B CA 1
ATOM 1070 C C . TYR B 1 19 ? 12.259 -6.948 10.029 1 44.88 19 TYR B C 1
ATOM 1072 O O . TYR B 1 19 ? 11.43 -6.036 10.077 1 44.88 19 TYR B O 1
ATOM 1080 N N . CYS B 1 20 ? 13.413 -6.381 9.712 1 49.87 20 CYS B N 1
ATOM 1081 C CA . CYS B 1 20 ? 13.554 -5.557 8.517 1 49.87 20 CYS B CA 1
ATOM 1082 C C . CYS B 1 20 ? 12.825 -6.184 7.334 1 49.87 20 CYS B C 1
ATOM 1084 O O . CYS B 1 20 ? 13.288 -7.177 6.77 1 49.87 20 CYS B O 1
ATOM 1086 N N . SER B 1 21 ? 11.507 -6.286 7.303 1 53.36 21 SER B N 1
ATOM 1087 C CA . SER B 1 21 ? 10.82 -6.822 6.132 1 53.36 21 SER B CA 1
ATOM 1088 C C . SER B 1 21 ? 11.187 -6.047 4.872 1 53.36 21 SER B C 1
ATOM 1090 O O . SER B 1 21 ? 10.746 -4.911 4.685 1 53.36 21 SER B O 1
ATOM 1092 N N . LEU B 1 22 ? 12.516 -6.215 4.412 1 59.66 22 LEU B N 1
ATOM 1093 C CA . LEU B 1 22 ? 12.781 -5.763 3.05 1 59.66 22 LEU B CA 1
ATOM 1094 C C . LEU B 1 22 ? 11.653 -6.176 2.112 1 59.66 22 LEU B C 1
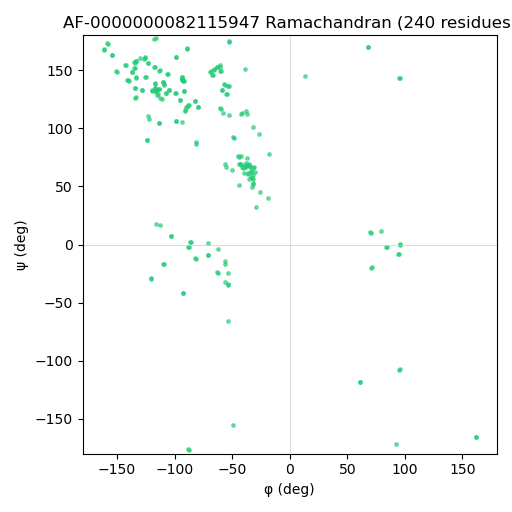ATOM 1096 O O . LEU B 1 22 ? 11.148 -7.298 2.196 1 59.66 22 LEU B O 1
ATOM 1100 N N . GLY B 1 23 ? 10.978 -5.261 1.654 1 62.63 23 GLY B N 1
ATOM 1101 C CA . GLY B 1 23 ? 9.954 -5.549 0.663 1 62.63 23 GLY B CA 1
ATOM 1102 C C . GLY B 1 23 ? 10.476 -6.338 -0.523 1 62.63 23 GLY B C 1
ATOM 1103 O O . GLY B 1 23 ? 11.629 -6.775 -0.525 1 62.63 23 GLY B O 1
ATOM 1104 N N . GLN B 1 24 ? 9.825 -6.784 -1.454 1 64.21 24 GLN B N 1
ATOM 1105 C CA . GLN B 1 24 ? 10.054 -7.638 -2.615 1 64.21 24 GLN B CA 1
ATOM 1106 C C . GLN B 1 24 ? 11.172 -7.084 -3.493 1 64.21 24 GLN B C 1
ATOM 1108 O O . GLN B 1 24 ? 11.934 -7.846 -4.091 1 64.21 24 GLN B O 1
ATOM 1113 N N . GLY B 1 25 ? 11.619 -5.868 -3.36 1 68.9 25 GLY B N 1
ATOM 1114 C CA . GLY B 1 25 ? 12.633 -5.276 -4.219 1 68.9 25 GLY B CA 1
ATOM 1115 C C . GLY B 1 25 ? 13.905 -4.914 -3.477 1 68.9 25 GLY B C 1
ATOM 1116 O O . GLY B 1 25 ? 14.754 -4.194 -4.006 1 68.9 25 GLY B O 1
ATOM 1117 N N . GLY B 1 26 ? 13.973 -5.556 -2.307 1 79.75 26 GLY B N 1
ATOM 1118 C CA . GLY B 1 26 ? 15.15 -5.198 -1.532 1 79.75 26 GLY B CA 1
ATOM 1119 C C . GLY B 1 26 ? 15.105 -3.779 -0.998 1 79.75 26 GLY B C 1
ATOM 1120 O O . GLY B 1 26 ? 16.139 -3.209 -0.645 1 79.75 26 GLY B O 1
ATOM 1121 N N . ALA B 1 27 ? 13.963 -3.246 -1.149 1 88.51 27 ALA B N 1
ATOM 1122 C CA . ALA B 1 27 ? 13.788 -1.877 -0.671 1 88.51 27 ALA B CA 1
ATOM 1123 C C . ALA B 1 27 ? 12.733 -1.811 0.43 1 88.51 27 ALA B C 1
ATOM 1125 O O . ALA B 1 27 ? 11.856 -2.675 0.51 1 88.51 27 ALA B O 1
ATOM 1126 N N . SER B 1 28 ? 12.856 -0.88 1.247 1 92.34 28 SER B N 1
ATOM 1127 C CA . SER B 1 28 ? 11.861 -0.608 2.28 1 92.34 28 SER B CA 1
ATOM 1128 C C . SER B 1 28 ? 11.593 0.888 2.409 1 92.34 28 SER B C 1
ATOM 1130 O O . SER B 1 28 ? 12.471 1.707 2.132 1 92.34 28 SER B O 1
ATOM 1132 N N . LEU B 1 29 ? 10.384 1.187 2.763 1 94.55 29 LEU B N 1
ATOM 1133 C CA . LEU B 1 29 ? 10.045 2.578 3.042 1 94.55 29 LEU B CA 1
ATOM 1134 C C . LEU B 1 29 ? 10.147 2.873 4.535 1 94.55 29 LEU B C 1
ATOM 1136 O O . LEU B 1 29 ? 9.552 2.169 5.353 1 94.55 29 LEU B O 1
ATOM 1140 N N . SER B 1 30 ? 10.931 3.868 4.889 1 95.23 30 SER B N 1
ATOM 1141 C CA . SER B 1 30 ? 11.024 4.355 6.261 1 95.23 30 SER B CA 1
ATOM 1142 C C . SER B 1 30 ? 10.176 5.607 6.462 1 95.23 30 SER B C 1
ATOM 1144 O O . SER B 1 30 ? 10.223 6.532 5.649 1 95.23 30 SER B O 1
ATOM 1146 N N . VAL B 1 31 ? 9.358 5.583 7.524 1 97.4 31 VAL B N 1
ATOM 1147 C CA . VAL B 1 31 ? 8.496 6.708 7.873 1 97.4 31 VAL B CA 1
ATOM 1148 C C . VAL B 1 31 ? 8.955 7.32 9.194 1 97.4 31 VAL B C 1
ATOM 1150 O O . VAL B 1 31 ? 9.223 6.601 10.159 1 97.4 31 VAL B O 1
ATOM 1153 N N . SER B 1 32 ? 9.072 8.669 9.289 1 97.54 32 SER B N 1
ATOM 1154 C CA . SER B 1 32 ? 9.442 9.363 10.518 1 97.54 32 SER B CA 1
ATOM 1155 C C . SER B 1 32 ? 8.528 10.556 10.775 1 97.54 32 SER B C 1
ATOM 1157 O O . SER B 1 32 ? 8.439 11.467 9.948 1 97.54 32 SER B O 1
ATOM 1159 N N . PRO B 1 33 ? 7.933 10.626 11.944 1 97.59 33 PRO B N 1
ATOM 1160 C CA . PRO B 1 33 ? 7.959 9.61 12.999 1 97.59 33 PRO B CA 1
ATOM 1161 C C . PRO B 1 33 ? 7.317 8.294 12.566 1 97.59 33 PRO B C 1
ATOM 1163 O O . PRO B 1 33 ? 6.466 8.283 11.673 1 97.59 33 PRO B O 1
ATOM 1166 N N . ASP B 1 34 ? 7.766 7.173 13.171 1 95.7 34 ASP B N 1
ATOM 1167 C CA . ASP B 1 34 ? 7.345 5.845 12.737 1 95.7 34 ASP B CA 1
ATOM 1168 C C . ASP B 1 34 ? 5.984 5.48 13.325 1 95.7 34 ASP B C 1
ATOM 1170 O O . ASP B 1 34 ? 5.908 4.847 14.38 1 95.7 34 ASP B O 1
ATOM 1174 N N . ARG B 1 35 ? 5.001 5.832 12.711 1 94.03 35 ARG B N 1
ATOM 1175 C CA . ARG B 1 35 ? 3.606 5.547 13.03 1 94.03 35 ARG B CA 1
ATOM 1176 C C . ARG B 1 35 ? 2.725 5.668 11.791 1 94.03 35 ARG B C 1
ATOM 1178 O O . ARG B 1 35 ? 3.176 6.14 10.746 1 94.03 35 ARG B O 1
ATOM 1185 N N . SER B 1 36 ? 1.496 5.3 11.914 1 91.31 36 SER B N 1
ATOM 1186 C CA . SER B 1 36 ? 0.63 5.232 10.742 1 91.31 36 SER B CA 1
ATOM 1187 C C . SER B 1 36 ? -0.416 6.341 10.763 1 91.31 36 SER B C 1
ATOM 1189 O O . SER B 1 36 ? -1.083 6.592 9.757 1 91.31 36 SER B O 1
ATOM 1191 N N . GLN B 1 37 ? -0.636 6.977 11.952 1 91.14 37 GLN B N 1
ATOM 1192 C CA . GLN B 1 37 ? -1.641 8.026 12.086 1 91.14 37 GLN B CA 1
ATOM 1193 C C . GLN B 1 37 ? -0.995 9.368 12.418 1 91.14 37 GLN B C 1
ATOM 1195 O O . GLN B 1 37 ? -0.127 9.446 13.29 1 91.14 37 GLN B O 1
ATOM 1200 N N . PHE B 1 38 ? -1.416 10.36 11.708 1 93.49 38 PHE B N 1
ATOM 1201 C CA . PHE B 1 38 ? -0.906 11.715 11.887 1 93.49 38 PHE B CA 1
ATOM 1202 C C . PHE B 1 38 ? -2.05 12.72 11.947 1 93.49 38 PHE B C 1
ATOM 1204 O O . PHE B 1 38 ? -3.121 12.484 11.385 1 93.49 38 PHE B O 1
ATOM 1211 N N . PHE B 1 39 ? -1.716 13.836 12.539 1 93.01 39 PHE B N 1
ATOM 1212 C CA . PHE B 1 39 ? -2.701 14.911 12.568 1 93.01 39 PHE B CA 1
ATOM 1213 C C . PHE B 1 39 ? -2.419 15.932 11.472 1 93.01 39 PHE B C 1
ATOM 1215 O O . PHE B 1 39 ? -1.31 15.987 10.937 1 93.01 39 PHE B O 1
ATOM 1222 N N . GLU B 1 40 ? -3.433 16.661 11.207 1 92.77 40 GLU B N 1
ATOM 1223 C CA . GLU B 1 40 ? -3.307 17.696 10.185 1 92.77 40 GLU B CA 1
ATOM 1224 C C . GLU B 1 40 ? -2.142 18.634 10.489 1 92.77 40 GLU B C 1
ATOM 1226 O O . GLU B 1 40 ? -1.952 19.044 11.636 1 92.77 40 GLU B O 1
ATOM 1231 N N . TYR B 1 41 ? -1.277 18.877 9.535 1 93.55 41 TYR B N 1
ATOM 1232 C CA . TYR B 1 41 ? -0.181 19.84 9.518 1 93.55 41 TYR B CA 1
ATOM 1233 C C . TYR B 1 41 ? 1.06 19.265 10.19 1 93.55 41 TYR B C 1
ATOM 1235 O O . TYR B 1 41 ? 2.079 19.949 10.316 1 93.55 41 TYR B O 1
ATOM 1243 N N . GLU B 1 42 ? 0.931 18.104 10.672 1 94.99 42 GLU B N 1
ATOM 1244 C CA . GLU B 1 42 ? 2.152 17.462 11.149 1 94.99 42 GLU B CA 1
ATOM 1245 C C . GLU B 1 42 ? 3.078 17.106 9.99 1 94.99 42 GLU B C 1
ATOM 1247 O O . GLU B 1 42 ? 2.613 16.797 8.89 1 94.99 42 GLU B O 1
ATOM 1252 N N . SER B 1 43 ? 4.326 17.159 10.33 1 96.36 43 SER B N 1
ATOM 1253 C CA . SER B 1 43 ? 5.316 16.831 9.309 1 96.36 43 SER B CA 1
ATOM 1254 C C . SER B 1 43 ? 5.695 15.355 9.361 1 96.36 43 SER B C 1
ATOM 1256 O O . SER B 1 43 ? 5.845 14.785 10.444 1 96.36 43 SER B O 1
ATOM 1258 N N . VAL B 1 44 ? 5.864 14.833 8.186 1 97.61 44 VAL B N 1
ATOM 1259 C CA . VAL B 1 44 ? 6.325 13.452 8.086 1 97.61 44 VAL B CA 1
ATOM 1260 C C . VAL B 1 44 ? 7.445 13.355 7.052 1 97.61 44 VAL B C 1
ATOM 1262 O O . VAL B 1 44 ? 7.431 14.065 6.044 1 97.61 44 VAL B O 1
ATOM 1265 N N . SER B 1 45 ? 8.391 12.512 7.356 1 98.13 45 SER B N 1
ATOM 1266 C CA . SER B 1 45 ? 9.482 12.234 6.428 1 98.13 45 SER B CA 1
ATOM 1267 C C . SER B 1 45 ? 9.443 10.788 5.945 1 98.13 45 SER B C 1
ATOM 1269 O O . SER B 1 45 ? 9.319 9.863 6.75 1 98.13 45 SER B O 1
ATOM 1271 N N . LEU B 1 46 ? 9.502 10.65 4.643 1 97.65 46 LEU B N 1
ATOM 1272 C CA . LEU B 1 46 ? 9.542 9.332 4.019 1 97.65 46 LEU B CA 1
ATOM 1273 C C . LEU B 1 46 ? 10.849 9.129 3.261 1 97.65 46 LEU B C 1
ATOM 1275 O O . LEU B 1 46 ? 11.299 10.022 2.54 1 97.65 46 LEU B O 1
ATOM 1279 N N . SER B 1 47 ? 11.472 7.916 3.458 1 95.57 47 SER B N 1
ATOM 1280 C CA . SER B 1 47 ? 12.738 7.641 2.787 1 95.57 47 SER B CA 1
ATOM 1281 C C . SER B 1 47 ? 12.803 6.198 2.298 1 95.57 47 SER B C 1
ATOM 1283 O O . SER B 1 47 ? 12.33 5.285 2.978 1 95.57 47 SER B O 1
ATOM 1285 N N . CYS B 1 48 ? 13.385 6.087 1.142 1 94.71 48 CYS B N 1
ATOM 1286 C CA . CYS B 1 48 ? 13.605 4.749 0.605 1 94.71 48 CYS B CA 1
ATOM 1287 C C . CYS B 1 48 ? 14.934 4.18 1.088 1 94.71 48 CYS B C 1
ATOM 1289 O O . CYS B 1 48 ? 15.987 4.784 0.876 1 94.71 48 CYS B O 1
ATOM 1291 N N . GLU B 1 49 ? 14.832 3.015 1.815 1 91.92 49 GLU B N 1
ATOM 1292 C CA . GLU B 1 49 ? 16.015 2.28 2.251 1 91.92 49 GLU B CA 1
ATOM 1293 C C . GLU B 1 49 ? 16.318 1.114 1.314 1 91.92 49 GLU B C 1
ATOM 1295 O O . GLU B 1 49 ? 15.556 0.147 1.251 1 91.92 49 GLU B O 1
ATOM 1300 N N . VAL B 1 50 ? 17.28 1.261 0.562 1 88.57 50 VAL B N 1
ATOM 1301 C CA . VAL B 1 50 ? 17.661 0.239 -0.407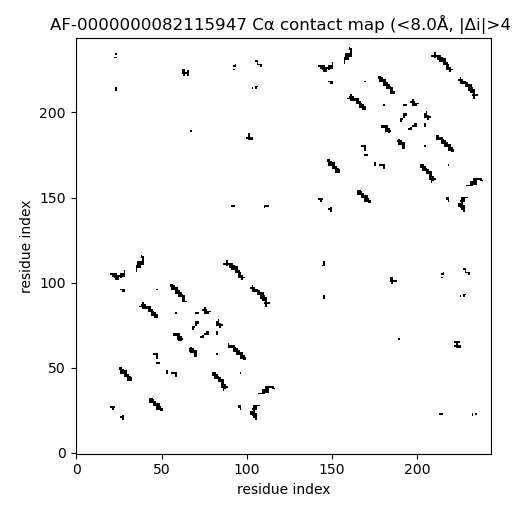 1 88.57 50 VAL B CA 1
ATOM 1302 C C . VAL B 1 50 ? 19.053 -0.294 -0.077 1 88.57 50 VAL B C 1
ATOM 1304 O O . VAL B 1 50 ? 19.94 0.469 0.316 1 88.57 50 VAL B O 1
ATOM 1307 N N . GLN B 1 51 ? 19.083 -1.69 -0.085 1 82.29 51 GLN B N 1
ATOM 1308 C CA . GLN B 1 51 ? 20.419 -2.251 0.091 1 82.29 51 GLN B CA 1
ATOM 1309 C C . GLN B 1 51 ? 21.36 -1.788 -1.017 1 82.29 51 GLN B C 1
ATOM 1311 O O . GLN B 1 51 ? 21.09 -2.005 -2.2 1 82.29 51 GLN B O 1
ATOM 1316 N N . GLY B 1 52 ? 22.357 -1.07 -0.639 1 79.2 52 GLY B N 1
ATOM 1317 C CA . GLY B 1 52 ? 23.301 -0.492 -1.582 1 79.2 52 GLY B CA 1
ATOM 1318 C C . GLY B 1 52 ? 22.971 0.942 -1.954 1 79.2 52 GLY B C 1
ATOM 1319 O O . GLY B 1 52 ? 22.885 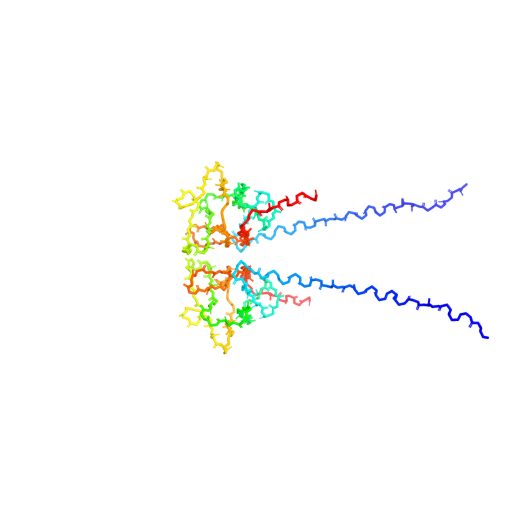1.81 -1.083 1 79.2 52 GLY B O 1
ATOM 1320 N N . ASN B 1 53 ? 22.42 1.092 -3.378 1 76.32 53 ASN B N 1
ATOM 1321 C CA . ASN B 1 53 ? 22.179 2.435 -3.895 1 76.32 53 ASN B CA 1
ATOM 1322 C C . ASN B 1 53 ? 20.689 2.701 -4.09 1 76.32 53 ASN B C 1
ATOM 1324 O O . ASN B 1 53 ? 20.007 1.953 -4.793 1 76.32 53 ASN B O 1
ATOM 1328 N N . SER B 1 54 ? 20.226 3.752 -3.508 1 80.29 54 SER B N 1
ATOM 1329 C CA . SER B 1 54 ? 18.817 4.118 -3.605 1 80.29 54 SER B CA 1
ATOM 1330 C C . SER B 1 54 ? 18.543 4.934 -4.864 1 80.29 54 SER B C 1
ATOM 1332 O O . SER B 1 54 ? 17.412 5.367 -5.095 1 80.29 54 SER B O 1
ATOM 1334 N N . ALA B 1 55 ? 19.677 5.101 -5.653 1 80.6 55 ALA B N 1
ATOM 1335 C CA . ALA B 1 55 ? 19.47 5.878 -6.872 1 80.6 55 ALA B CA 1
ATOM 1336 C C . ALA B 1 55 ? 18.41 5.232 -7.76 1 80.6 55 ALA B C 1
ATOM 1338 O O . ALA B 1 55 ? 18.389 4.01 -7.924 1 80.6 55 ALA B O 1
ATOM 1339 N N . GLY B 1 56 ? 17.483 5.974 -8.265 1 87.65 56 GLY B N 1
ATOM 1340 C CA . GLY B 1 56 ? 16.448 5.497 -9.168 1 87.65 56 GLY B CA 1
ATOM 1341 C C . GLY B 1 56 ? 15.167 5.107 -8.455 1 87.65 56 GLY B C 1
ATOM 1342 O O . GLY B 1 56 ? 14.183 4.732 -9.096 1 87.65 56 GLY B O 1
ATOM 1343 N N . TRP B 1 57 ? 15.264 5.108 -7.113 1 90.41 57 TRP B N 1
ATOM 1344 C CA . TRP B 1 57 ? 14.05 4.828 -6.354 1 90.41 57 TRP B CA 1
ATOM 1345 C C . TRP B 1 57 ? 13.337 6.121 -5.972 1 90.41 57 TRP B C 1
ATOM 1347 O O . TRP B 1 57 ? 13.983 7.124 -5.658 1 90.41 57 TRP B O 1
ATOM 1357 N N . ARG B 1 58 ? 12.083 6.051 -5.988 1 92.64 58 ARG B N 1
ATOM 1358 C CA . ARG B 1 58 ? 11.293 7.229 -5.647 1 92.64 58 ARG B CA 1
ATOM 1359 C C . ARG B 1 58 ? 10.158 6.87 -4.694 1 92.64 58 ARG B C 1
ATOM 1361 O O . ARG B 1 58 ? 9.648 5.748 -4.722 1 92.64 58 ARG B O 1
ATOM 1368 N N . VAL B 1 59 ? 9.747 7.827 -3.871 1 95.03 59 VAL B N 1
ATOM 1369 C CA . VAL B 1 59 ? 8.571 7.667 -3.023 1 95.03 59 VAL B CA 1
ATOM 1370 C C . VAL B 1 59 ? 7.308 7.971 -3.826 1 95.03 59 VAL B C 1
ATOM 1372 O O . VAL B 1 59 ? 7.195 9.037 -4.437 1 95.03 59 VAL B O 1
ATOM 137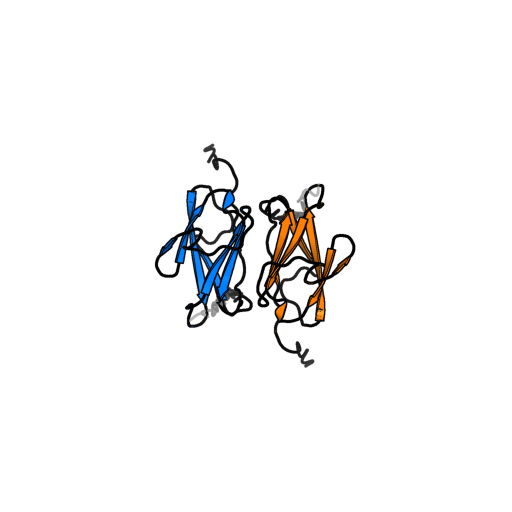5 N N . VAL B 1 60 ? 6.4 7.053 -3.881 1 92.43 60 VAL B N 1
ATOM 1376 C CA . VAL B 1 60 ? 5.148 7.209 -4.613 1 92.43 60 VAL B CA 1
ATOM 1377 C C . VAL B 1 60 ? 3.967 6.993 -3.67 1 92.43 60 VAL B C 1
ATOM 1379 O O . VAL B 1 60 ? 4.114 6.375 -2.613 1 92.43 60 VAL B O 1
ATOM 1382 N N . ARG B 1 61 ? 2.832 7.6 -4.093 1 92.35 61 ARG B N 1
ATOM 1383 C CA . ARG B 1 61 ? 1.657 7.457 -3.24 1 92.35 61 ARG B CA 1
ATOM 1384 C C . ARG B 1 61 ? 0.389 7.31 -4.074 1 92.35 61 ARG B C 1
ATOM 1386 O O . ARG B 1 61 ? 0.368 7.677 -5.251 1 92.35 61 ARG B O 1
ATOM 1393 N N . ASN B 1 62 ? -0.57 6.705 -3.535 1 88.19 62 ASN B N 1
ATOM 1394 C CA . ASN B 1 62 ? -1.952 6.724 -4.002 1 88.19 62 ASN B CA 1
ATOM 1395 C C . ASN B 1 62 ? -2.902 7.234 -2.922 1 88.19 62 ASN B C 1
ATOM 1397 O O . ASN B 1 62 ? -3.084 6.583 -1.891 1 88.19 62 ASN B O 1
ATOM 1401 N N . THR B 1 63 ? -3.424 8.415 -3.079 1 89.59 63 THR B N 1
ATOM 1402 C CA . THR B 1 63 ? -4.309 9.06 -2.115 1 89.59 63 THR B CA 1
ATOM 1403 C C . THR B 1 63 ? -5.693 9.283 -2.718 1 89.59 63 THR B C 1
ATOM 1405 O O . THR B 1 63 ? -5.954 8.88 -3.853 1 89.59 63 THR B O 1
ATOM 1408 N N . GLU B 1 64 ? -6.604 9.833 -1.869 1 78.2 64 GLU B N 1
ATOM 1409 C CA . GLU B 1 64 ? -7.959 10.123 -2.327 1 78.2 64 GLU B CA 1
ATOM 1410 C C . GLU B 1 64 ? -7.945 11.031 -3.554 1 78.2 64 GLU B C 1
ATOM 1412 O O . GLU B 1 64 ? -8.9 11.046 -4.333 1 78.2 64 GLU B O 1
ATOM 1417 N N . ARG B 1 65 ? -6.898 11.814 -3.419 1 73.77 65 ARG B N 1
ATOM 1418 C CA . ARG B 1 65 ? -6.805 12.709 -4.568 1 73.77 65 ARG B CA 1
ATOM 1419 C C . ARG B 1 65 ? -6.601 11.923 -5.859 1 73.77 65 ARG B C 1
ATOM 1421 O O . ARG B 1 65 ? -6.86 12.435 -6.95 1 73.77 65 ARG B O 1
ATOM 1428 N N . GLY B 1 66 ? -6.459 10.638 -5.74 1 64.4 66 GLY B N 1
ATOM 1429 C CA . GLY B 1 66 ? -6.475 9.806 -6.933 1 64.4 66 GLY B CA 1
ATOM 1430 C C . GLY B 1 66 ? -5.094 9.563 -7.51 1 64.4 66 GLY B C 1
ATOM 1431 O O . GLY B 1 66 ? -4.085 9.852 -6.863 1 64.4 66 GLY B O 1
ATOM 1432 N N . ASN B 1 67 ? -4.48 9.111 -8.447 1 70.06 67 ASN B N 1
ATOM 1433 C CA . ASN B 1 67 ? -3.44 8.627 -9.35 1 70.06 67 ASN B CA 1
ATOM 1434 C C . ASN B 1 67 ? -2.115 8.426 -8.622 1 70.06 67 ASN B C 1
ATOM 1436 O O . ASN B 1 67 ? -1.807 9.148 -7.672 1 70.06 67 ASN B O 1
ATOM 1440 N N . LEU B 1 68 ? -1.462 7.511 -9.012 1 78.86 68 LEU B N 1
ATOM 1441 C CA . LEU B 1 68 ? -0.076 7.283 -8.619 1 78.86 68 LEU B CA 1
ATOM 1442 C C . LEU B 1 68 ? 0.768 8.531 -8.855 1 78.86 68 LEU B C 1
ATOM 1444 O O . LEU B 1 68 ? 0.76 9.094 -9.952 1 78.86 68 LEU B O 1
ATOM 1448 N N . SER B 1 69 ? 1.211 9.152 -7.778 1 89.04 69 SER B N 1
ATOM 1449 C CA . SER B 1 69 ? 2.042 10.341 -7.934 1 89.04 69 SER B CA 1
ATOM 1450 C C . SER B 1 69 ? 3.351 10.206 -7.163 1 89.04 69 SER B C 1
ATOM 1452 O O . SER B 1 69 ? 3.462 9.376 -6.258 1 89.04 69 SER B O 1
ATOM 1454 N N . GLU B 1 70 ? 4.388 11.011 -7.524 1 92.38 70 GLU B N 1
ATOM 1455 C CA . GLU B 1 70 ? 5.72 10.909 -6.936 1 92.38 70 GLU B CA 1
ATOM 1456 C C . GLU B 1 70 ? 6.057 12.149 -6.114 1 92.38 70 GLU B C 1
ATOM 1458 O O . GLU B 1 70 ? 5.627 13.256 -6.445 1 92.38 70 GLU B O 1
ATOM 1463 N N . CYS B 1 71 ? 6.823 11.898 -5.15 1 93.88 71 CYS B N 1
ATOM 1464 C CA . CYS B 1 71 ? 7.283 12.986 -4.294 1 93.88 71 CYS B CA 1
ATOM 1465 C C . CYS B 1 71 ? 8.054 14.026 -5.099 1 93.88 71 CYS B C 1
ATOM 1467 O O . CYS B 1 71 ? 8.785 13.68 -6.028 1 93.88 71 CYS B O 1
ATOM 1469 N N . ASN B 1 72 ? 8.032 15.3 -4.721 1 89.71 72 ASN B N 1
ATOM 1470 C CA . ASN B 1 72 ? 8.728 16.463 -5.262 1 89.71 72 ASN B CA 1
ATOM 1471 C C . ASN B 1 72 ? 8.169 16.868 -6.623 1 89.71 72 ASN B C 1
ATOM 1473 O O . ASN B 1 72 ? 8.31 18.019 -7.039 1 89.71 72 ASN B O 1
ATOM 1477 N N . THR B 1 73 ? 7.503 16.044 -7.341 1 86.32 73 THR B N 1
ATOM 1478 C CA . THR B 1 73 ? 6.885 16.42 -8.607 1 86.32 73 THR B CA 1
ATOM 1479 C C . THR B 1 73 ? 5.442 16.867 -8.393 1 86.32 73 THR B C 1
ATOM 1481 O O . THR B 1 73 ? 5.032 17.919 -8.889 1 86.32 73 THR B O 1
ATOM 1484 N N . ASP B 1 74 ? 4.74 16.148 -7.535 1 87 74 ASP B N 1
ATOM 1485 C CA . ASP B 1 74 ? 3.307 16.392 -7.399 1 87 74 ASP B CA 1
ATOM 1486 C C . ASP B 1 74 ? 2.952 16.791 -5.968 1 87 74 ASP B C 1
ATOM 1488 O O . ASP B 1 74 ? 1.946 17.466 -5.738 1 87 74 ASP B O 1
ATOM 1492 N N . TRP B 1 75 ? 3.798 16.241 -5.153 1 92.25 75 TRP B N 1
ATOM 1493 C CA . TRP B 1 75 ? 3.571 16.481 -3.731 1 92.25 75 TRP B CA 1
ATOM 1494 C C . TRP B 1 75 ? 4.872 16.363 -2.945 1 92.25 75 TRP B C 1
ATOM 1496 O O . TRP B 1 75 ? 5.884 15.896 -3.473 1 92.25 75 TRP B O 1
ATOM 1506 N N . GLY B 1 76 ? 4.917 16.878 -1.701 1 94.99 76 GLY B N 1
ATOM 1507 C CA . GLY B 1 76 ? 6.084 16.729 -0.848 1 94.99 76 GLY B CA 1
ATOM 1508 C C . GLY B 1 76 ? 7.295 17.491 -1.354 1 94.99 76 GLY B C 1
ATOM 1509 O O . GLY B 1 76 ? 7.28 18.022 -2.467 1 94.99 76 GLY B O 1
ATOM 1510 N N . LYS B 1 77 ? 8.324 17.541 -0.487 1 96.08 77 LYS B N 1
ATOM 1511 C CA . LYS B 1 77 ? 9.598 18.175 -0.812 1 96.08 77 LYS B CA 1
ATOM 1512 C C . LYS B 1 77 ? 10.767 17.234 -0.534 1 96.08 77 LYS B C 1
ATOM 1514 O O . LYS B 1 77 ? 10.815 16.588 0.515 1 96.08 77 LYS B O 1
ATOM 1519 N N . LEU B 1 78 ? 11.608 17.198 -1.516 1 94.25 78 LEU B N 1
ATOM 1520 C CA . LEU B 1 78 ? 12.81 16.399 -1.3 1 94.25 78 LEU B CA 1
ATOM 1521 C C . LEU B 1 78 ? 13.829 17.165 -0.464 1 94.25 78 LEU B C 1
ATOM 1523 O O . LEU B 1 78 ? 14.145 18.318 -0.766 1 94.25 78 LEU B O 1
ATOM 1527 N N . LYS B 1 79 ? 14.156 16.678 0.646 1 91.82 79 LYS B N 1
ATOM 1528 C CA . LYS B 1 79 ? 15.291 17.126 1.449 1 91.82 79 LYS B CA 1
ATOM 1529 C C . LYS B 1 79 ? 16.359 16.04 1.546 1 91.82 79 LYS B C 1
ATOM 1531 O O . LYS B 1 79 ? 16.228 15.102 2.336 1 91.82 79 LYS B O 1
ATOM 1536 N N . GLY B 1 80 ? 17.471 16.274 0.764 1 86.96 80 GLY B N 1
ATOM 1537 C CA . GLY B 1 80 ? 18.382 15.154 0.584 1 86.96 80 GLY B CA 1
ATOM 1538 C C . GLY B 1 80 ? 17.734 13.961 -0.093 1 86.96 80 GLY B C 1
ATOM 1539 O O . GLY B 1 80 ? 17.187 14.085 -1.191 1 86.96 80 GLY B O 1
ATOM 1540 N N . SER B 1 81 ? 17.68 12.764 0.64 1 84.08 81 SER B N 1
ATOM 1541 C CA . SER B 1 81 ? 17.076 11.549 0.101 1 84.08 81 SER B CA 1
ATOM 1542 C C . SER B 1 81 ? 15.696 11.305 0.702 1 84.08 81 SER B C 1
ATOM 1544 O O . SER B 1 81 ? 15.057 10.292 0.411 1 84.08 81 SER B O 1
ATOM 1546 N N . SER B 1 82 ? 15.244 12.257 1.437 1 93.08 82 SER B N 1
ATOM 1547 C CA . SER B 1 82 ? 13.974 12.075 2.133 1 93.08 82 SER B CA 1
ATOM 1548 C C . SER B 1 82 ? 12.885 12.959 1.537 1 93.08 82 SER B C 1
ATOM 1550 O O . SER B 1 82 ? 13.15 14.093 1.133 1 93.08 82 SER B O 1
ATOM 1552 N N . CYS B 1 83 ? 11.694 12.382 1.434 1 96.94 83 CYS B N 1
ATOM 1553 C CA . CYS B 1 83 ? 10.506 13.137 1.052 1 96.94 83 CYS B CA 1
ATOM 1554 C C . CYS B 1 83 ? 9.793 13.69 2.28 1 96.94 83 CYS B C 1
ATOM 1556 O O . CYS B 1 83 ? 9.29 12.928 3.107 1 96.94 83 CYS B O 1
A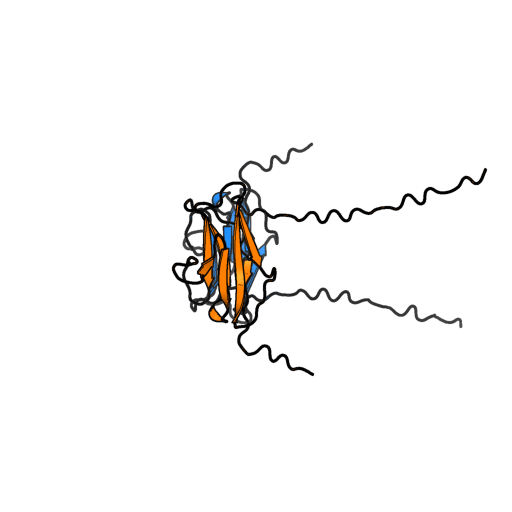TOM 1558 N N . ILE B 1 84 ? 9.753 14.997 2.411 1 97.95 84 ILE B N 1
ATOM 1559 C CA . ILE B 1 84 ? 9.135 15.63 3.571 1 97.95 84 ILE B CA 1
ATOM 1560 C C . ILE B 1 84 ? 7.828 16.303 3.158 1 97.95 84 ILE B C 1
ATOM 1562 O O . ILE B 1 84 ? 7.764 16.962 2.117 1 97.95 84 ILE B O 1
ATOM 1566 N N . MET B 1 85 ? 6.779 16.161 3.981 1 96.52 85 MET B N 1
ATOM 1567 C CA . MET B 1 85 ? 5.515 16.828 3.683 1 96.52 85 MET B CA 1
ATOM 1568 C C . MET B 1 85 ? 4.761 17.164 4.965 1 96.52 85 MET B C 1
ATOM 1570 O O . MET B 1 85 ? 4.975 16.529 6 1 96.52 85 MET B O 1
ATOM 1574 N N . SER B 1 86 ? 4.037 18.22 4.905 1 95.59 86 SER B N 1
ATOM 1575 C CA . SER B 1 86 ? 3.04 18.542 5.921 1 95.59 86 SER B CA 1
ATOM 1576 C C . SER B 1 86 ? 1.672 17.979 5.552 1 95.59 86 SER B C 1
ATOM 1578 O O . SER B 1 86 ? 1.15 18.261 4.471 1 95.59 86 SER B O 1
ATOM 1580 N N . LEU B 1 87 ? 1.064 17.344 6.46 1 95.02 87 LEU B N 1
ATOM 1581 C CA . LEU B 1 87 ? -0.04 16.47 6.081 1 95.02 87 LEU B CA 1
ATOM 1582 C C . LEU B 1 87 ? -1.373 17.204 6.178 1 95.02 87 LEU B C 1
ATOM 1584 O O . LEU B 1 87 ? -1.579 18.008 7.09 1 95.02 87 LEU B O 1
ATOM 1588 N N . ILE B 1 88 ? -2.228 16.921 5.268 1 92.03 88 ILE B N 1
ATOM 1589 C CA . ILE B 1 88 ? -3.641 17.283 5.297 1 92.03 88 ILE B CA 1
ATOM 1590 C C . ILE B 1 88 ? -4.498 16.035 5.098 1 92.03 88 ILE B C 1
ATOM 1592 O O . ILE B 1 88 ? -4.004 15.002 4.64 1 92.03 88 ILE B O 1
ATOM 1596 N N . PRO B 1 89 ? -5.7 16.025 5.427 1 89.53 89 PRO B N 1
ATOM 1597 C CA . PRO B 1 89 ? -6.528 14.818 5.391 1 89.53 89 PRO B CA 1
ATOM 1598 C C . PRO B 1 89 ? -6.509 14.129 4.028 1 89.53 89 PRO B C 1
ATOM 1600 O O . PRO B 1 89 ? -6.538 12.898 3.954 1 89.53 89 PRO B O 1
ATOM 1603 N N . SER B 1 90 ? -6.424 14.882 2.914 1 87.66 90 SER B N 1
ATOM 1604 C CA . SER B 1 90 ? -6.446 14.3 1.576 1 87.66 90 SER B CA 1
ATOM 1605 C C . SER B 1 90 ? -5.155 13.544 1.281 1 87.66 90 SER B C 1
ATOM 1607 O O . SER B 1 90 ? -5.059 12.84 0.274 1 87.66 90 SER B O 1
ATOM 1609 N N . ASP B 1 91 ? -4.168 13.714 2.214 1 90.84 91 ASP B N 1
ATOM 1610 C CA . ASP B 1 91 ? -2.909 12.995 2.046 1 90.84 91 ASP B CA 1
ATOM 1611 C C . ASP B 1 91 ? -3.025 11.559 2.552 1 90.84 91 ASP B C 1
ATOM 1613 O O . ASP B 1 91 ? -2.126 10.744 2.335 1 90.84 91 ASP B O 1
ATOM 1617 N N . SER B 1 92 ? -4.08 11.252 3.255 1 89.42 92 SER B N 1
ATOM 1618 C CA . SER B 1 92 ? -4.291 9.863 3.65 1 89.42 92 SER B CA 1
ATOM 1619 C C . SER B 1 92 ? -4.23 8.93 2.444 1 89.42 92 SER B C 1
ATOM 1621 O O . SER B 1 92 ? -4.753 9.254 1.376 1 89.42 92 SER B O 1
ATOM 1623 N N . GLY B 1 93 ? -3.533 7.819 2.643 1 91.08 93 GLY B N 1
ATOM 1624 C CA . GLY B 1 93 ? -3.383 6.907 1.521 1 91.08 93 GLY B CA 1
ATOM 1625 C C . GLY B 1 93 ? -2.243 5.922 1.7 1 91.08 93 GLY B C 1
ATOM 1626 O O . GLY B 1 93 ? -1.838 5.633 2.828 1 91.08 93 GLY B O 1
ATOM 1627 N N . VAL B 1 94 ? -1.882 5.29 0.586 1 91.73 94 VAL B N 1
ATOM 1628 C CA . VAL B 1 94 ? -0.85 4.259 0.564 1 91.73 94 VAL B CA 1
ATOM 1629 C C . VAL B 1 94 ? 0.43 4.822 -0.049 1 91.73 94 VAL B C 1
ATOM 1631 O O . VAL B 1 94 ? 0.388 5.487 -1.087 1 91.73 94 VAL B O 1
ATOM 1634 N N . TYR B 1 95 ? 1.554 4.547 0.644 1 93.49 95 TYR B N 1
ATOM 1635 C CA . TYR B 1 95 ? 2.856 5.045 0.214 1 93.49 95 TYR B CA 1
ATOM 1636 C C . TYR B 1 95 ? 3.855 3.903 0.066 1 93.49 95 TYR B C 1
ATOM 1638 O O . TYR B 1 95 ? 3.856 2.964 0.866 1 93.49 95 TYR B O 1
ATOM 1646 N N . TRP B 1 96 ? 4.744 3.99 -0.927 1 92.62 96 TRP B N 1
ATOM 1647 C CA . TRP B 1 96 ? 5.815 3.01 -1.075 1 92.62 96 TRP B CA 1
ATOM 1648 C C . TRP B 1 96 ? 6.937 3.556 -1.952 1 92.62 96 TRP B C 1
ATOM 1650 O O . TRP B 1 96 ? 6.82 4.65 -2.509 1 92.62 96 TRP B O 1
ATOM 1660 N N . CYS B 1 97 ? 8.009 2.922 -1.957 1 93.56 97 CYS B N 1
ATOM 1661 C CA . CYS B 1 97 ? 9.108 3.233 -2.865 1 93.56 97 CYS B CA 1
ATOM 1662 C C . CYS B 1 97 ? 9.008 2.412 -4.144 1 93.56 97 CYS 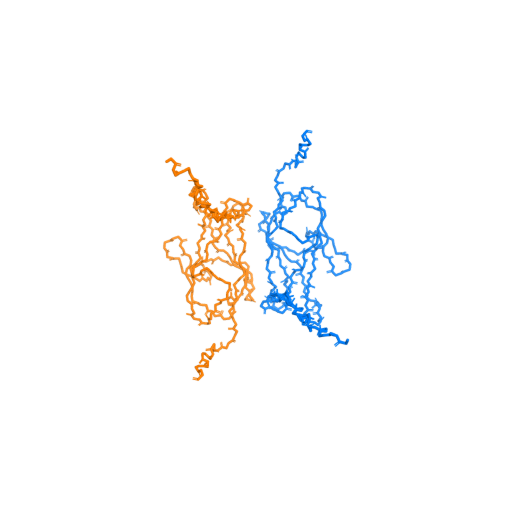B C 1
ATOM 1664 O O . CYS B 1 97 ? 8.655 1.232 -4.104 1 93.56 97 CYS B O 1
ATOM 1666 N N . GLU B 1 98 ? 9.331 3.08 -5.235 1 89.8 98 GLU B N 1
ATOM 1667 C CA . GLU B 1 98 ? 9.292 2.392 -6.522 1 89.8 98 GLU B CA 1
ATOM 1668 C C . GLU B 1 98 ? 10.536 2.698 -7.35 1 89.8 98 GLU B C 1
ATOM 1670 O O . GLU B 1 98 ? 10.982 3.846 -7.409 1 89.8 98 GLU B O 1
ATOM 1675 N N . SER B 1 99 ? 11.065 1.634 -7.905 1 88.35 99 SER B N 1
ATOM 1676 C CA . SER B 1 99 ? 12.211 1.826 -8.787 1 88.35 99 SER B CA 1
ATOM 1677 C C . SER B 1 99 ? 11.767 2.068 -10.226 1 88.35 99 SER B C 1
ATOM 1679 O O . SER B 1 99 ? 10.599 1.865 -10.563 1 88.35 99 SER B O 1
ATOM 1681 N N . GLY B 1 100 ? 12.774 2.507 -11.075 1 84.11 100 GLY B N 1
ATOM 1682 C CA . GLY B 1 100 ? 12.494 2.711 -12.487 1 84.11 100 GLY B CA 1
ATOM 1683 C C . GLY B 1 100 ? 12.087 1.438 -13.205 1 84.11 100 GLY B C 1
ATOM 1684 O O . GLY B 1 100 ? 11.385 1.488 -14.217 1 84.11 100 GLY B O 1
ATOM 1685 N N . SER B 1 101 ? 12.492 0.274 -12.676 1 80.58 101 SER B N 1
ATOM 1686 C CA . SER B 1 101 ? 12.18 -1.006 -13.303 1 80.58 101 SER B CA 1
ATOM 1687 C C . SER B 1 101 ? 10.831 -1.538 -12.831 1 80.58 101 SER B C 1
ATOM 1689 O O . SER B 1 101 ? 10.396 -2.609 -13.259 1 80.58 101 SER B O 1
ATOM 1691 N N . GLY B 1 102 ? 10.219 -0.81 -11.934 1 80 102 GLY B N 1
ATOM 1692 C CA . GLY B 1 102 ? 8.899 -1.21 -11.475 1 80 102 GLY B CA 1
ATOM 1693 C C . GLY B 1 102 ? 8.933 -2.014 -10.189 1 80 102 GLY B C 1
ATOM 1694 O O . GLY B 1 102 ? 7.893 -2.469 -9.707 1 80 102 GLY B O 1
ATOM 1695 N N . LYS B 1 103 ? 10.147 -2.264 -9.628 1 83.41 103 LYS B N 1
ATOM 1696 C CA . LYS B 1 103 ? 10.241 -2.899 -8.316 1 83.41 103 LYS B CA 1
ATOM 1697 C C . LYS B 1 103 ? 9.677 -1.994 -7.225 1 83.41 103 LYS B C 1
ATOM 1699 O O . LYS B 1 103 ? 9.703 -0.768 -7.353 1 83.41 103 LYS B O 1
ATOM 1704 N N . HIS B 1 104 ? 9.15 -2.587 -6.17 1 87.31 104 HIS B N 1
ATOM 1705 C CA . HIS B 1 104 ? 8.537 -1.773 -5.127 1 87.31 104 HIS B CA 1
ATOM 1706 C C . HIS B 1 104 ? 8.975 -2.234 -3.74 1 87.31 104 HIS B C 1
ATOM 1708 O O . HIS B 1 104 ? 9.334 -3.398 -3.553 1 87.31 104 HIS B O 1
ATOM 1714 N N . SER B 1 105 ? 8.901 -1.368 -2.816 1 90.27 105 SER B N 1
ATOM 1715 C CA . SER B 1 105 ? 9.128 -1.674 -1.407 1 90.27 105 SER B CA 1
ATOM 1716 C C . SER B 1 105 ? 7.843 -2.134 -0.728 1 90.27 105 SER B C 1
ATOM 1718 O O . SER B 1 105 ? 6.811 -2.292 -1.382 1 90.27 105 SER B O 1
ATOM 1720 N N . ASN B 1 106 ? 7.917 -2.361 0.533 1 90.5 106 ASN B N 1
ATOM 1721 C CA . ASN B 1 106 ? 6.689 -2.432 1.317 1 90.5 106 ASN B CA 1
ATOM 1722 C C . ASN B 1 106 ? 5.913 -1.119 1.265 1 90.5 106 ASN B C 1
ATOM 1724 O O . ASN B 1 106 ? 6.496 -0.057 1.045 1 90.5 106 ASN B O 1
ATOM 1728 N N . ALA B 1 107 ? 4.625 -1.238 1.464 1 92.43 107 ALA B N 1
ATOM 1729 C CA . ALA B 1 107 ? 3.779 -0.048 1.483 1 92.43 107 ALA B CA 1
ATOM 1730 C C . ALA B 1 107 ? 3.328 0.281 2.904 1 92.43 107 ALA B C 1
ATOM 1732 O O . ALA B 1 107 ? 3.178 -0.615 3.737 1 92.43 107 ALA B O 1
ATOM 1733 N N . VAL B 1 108 ? 3.184 1.503 3.194 1 94.35 108 VAL B N 1
ATOM 1734 C CA . VAL B 1 108 ? 2.684 1.962 4.486 1 94.35 108 VAL B CA 1
ATOM 1735 C C . VAL B 1 108 ? 1.37 2.716 4.293 1 94.35 108 VAL B C 1
ATOM 1737 O O . VAL B 1 108 ? 1.226 3.493 3.347 1 94.35 108 VAL B O 1
ATOM 1740 N N . ASN B 1 109 ? 0.445 2.445 5.208 1 92.79 109 ASN B N 1
ATOM 1741 C CA . ASN B 1 109 ? -0.799 3.206 5.253 1 92.79 109 ASN B CA 1
ATOM 1742 C C . ASN B 1 109 ? -0.673 4.433 6.153 1 92.79 109 ASN B C 1
ATOM 1744 O O . ASN B 1 109 ? -0.379 4.307 7.343 1 92.79 109 ASN B O 1
ATOM 1748 N N . ILE B 1 110 ? -0.824 5.559 5.606 1 93.34 110 ILE B N 1
ATOM 1749 C CA . ILE B 1 110 ? -0.833 6.777 6.408 1 93.34 110 ILE B CA 1
ATOM 1750 C C . ILE B 1 110 ? -2.252 7.336 6.481 1 93.34 110 ILE B C 1
ATOM 1752 O O . ILE B 1 110 ? -2.927 7.47 5.457 1 93.34 110 ILE B O 1
ATOM 1756 N N . THR B 1 111 ? -2.699 7.635 7.677 1 91.11 111 THR B N 1
ATOM 1757 C CA . THR B 1 111 ? -4.028 8.195 7.896 1 91.11 111 THR B CA 1
ATOM 1758 C C . THR B 1 111 ? -3.933 9.57 8.551 1 91.11 111 THR B C 1
ATOM 1760 O O . THR B 1 111 ? -3.185 9.756 9.513 1 91.11 111 THR B O 1
ATOM 1763 N N . VAL B 1 112 ? -4.689 10.47 7.961 1 91.44 112 VAL B N 1
ATOM 1764 C CA . VAL B 1 112 ? -4.792 11.824 8.497 1 91.44 112 VAL B CA 1
ATOM 1765 C C . VAL B 1 112 ? -6.256 12.161 8.77 1 91.44 112 VAL B C 1
ATOM 1767 O O . VAL B 1 112 ? -6.964 12.646 7.884 1 91.44 112 VAL B O 1
ATOM 1770 N N . PRO B 1 113 ? -6.764 11.853 10.043 1 85.96 113 PRO B N 1
ATOM 1771 C CA . PRO B 1 113 ? -8.169 12.142 10.341 1 85.96 113 PRO B CA 1
ATOM 1772 C C . PRO B 1 113 ? -8.527 13.611 10.126 1 85.96 113 PRO B C 1
ATOM 1774 O O . PRO B 1 113 ? -7.695 14.493 10.351 1 85.96 113 PRO B O 1
ATOM 1777 N N . ALA B 1 114 ? -9.722 13.74 9.516 1 77.03 114 ALA B N 1
ATOM 1778 C CA . ALA B 1 114 ? -10.214 15.106 9.364 1 77.03 114 ALA B CA 1
ATOM 1779 C C . ALA B 1 114 ? -10.548 15.723 10.719 1 77.03 114 ALA B C 1
ATOM 1781 O O . ALA B 1 114 ? -11.043 15.037 11.616 1 77.03 114 ALA B O 1
ATOM 1782 N N . GLY B 1 115 ? -10.363 17.032 10.938 1 68.24 115 GLY B N 1
ATOM 1783 C CA . GLY B 1 115 ? -10.797 17.778 12.108 1 68.24 115 GLY B CA 1
ATOM 1784 C C . GLY B 1 115 ? -9.71 17.929 13.156 1 68.24 115 GLY B C 1
ATOM 1785 O O . GLY B 1 115 ? -8.703 17.218 13.12 1 68.24 115 GLY B O 1
ATOM 1786 N N . ALA B 1 116 ? -9.606 19.058 13.848 1 55.12 116 ALA B N 1
ATOM 1787 C CA . ALA B 1 116 ? -8.671 19.49 14.883 1 55.12 116 ALA B CA 1
ATOM 1788 C C . ALA B 1 116 ? -8.536 18.434 15.977 1 55.12 116 ALA B C 1
ATOM 1790 O O . ALA B 1 116 ? -9.529 17.834 16.394 1 55.12 116 ALA B O 1
ATOM 1791 N N . VAL B 1 117 ? -7.577 17.476 15.96 1 51.42 117 VAL B N 1
ATOM 1792 C CA . VAL B 1 117 ? -7.347 16.799 17.233 1 51.42 117 VAL B CA 1
ATOM 1793 C C . VAL B 1 117 ? -7.625 17.76 18.387 1 51.42 117 VAL B C 1
ATOM 1795 O O . VAL B 1 117 ? -6.921 18.759 18.554 1 51.42 117 VAL B O 1
ATOM 1798 N N . ILE B 1 118 ? -8.849 18.179 18.597 1 45.22 118 ILE B N 1
ATOM 1799 C CA . ILE B 1 118 ? -9.097 18.966 19.8 1 45.22 118 ILE B CA 1
ATOM 1800 C C . ILE B 1 118 ? -8.391 18.324 20.992 1 45.22 118 ILE B C 1
ATOM 1802 O O . ILE B 1 118 ? -8.722 17.204 21.388 1 45.22 118 ILE B O 1
ATOM 1806 N N . LEU B 1 119 ? -7.155 18.388 20.958 1 44.09 119 LEU B N 1
ATOM 1807 C CA . LEU B 1 119 ? -6.563 18.165 22.272 1 44.09 119 LEU B CA 1
ATOM 1808 C C . LEU B 1 119 ? -7.48 18.679 23.377 1 44.09 119 LEU B C 1
ATOM 1810 O O . LEU B 1 119 ? -7.652 19.89 23.533 1 44.09 119 LEU B O 1
ATOM 1814 N N . GLU B 1 120 ? -8.722 18.145 23.236 1 43.2 120 GLU B N 1
ATOM 1815 C CA . GLU B 1 120 ? -9.491 18.565 24.403 1 43.2 120 GLU B CA 1
ATOM 1816 C C . GLU B 1 120 ? -8.683 18.394 25.687 1 43.2 120 GLU B C 1
ATOM 1818 O O . GLU B 1 120 ? -8.242 17.288 26.006 1 43.2 120 GLU B O 1
ATOM 1823 N N . ARG B 1 121 ? -7.758 19.315 25.861 1 40.62 121 ARG B N 1
ATOM 1824 C CA . ARG B 1 121 ? -7.305 19.388 27.246 1 40.62 121 ARG B CA 1
ATOM 1825 C C . ARG B 1 121 ? -8.464 19.172 28.214 1 40.62 121 ARG B C 1
ATOM 1827 O O . ARG B 1 121 ? -9.533 19.765 28.052 1 40.62 121 ARG B O 1
ATOM 1834 N N . PRO B 1 122 ? -8.387 17.992 28.947 1 45.09 122 PRO B N 1
ATOM 1835 C CA . PRO B 1 122 ? -9.352 17.963 30.05 1 45.09 122 PRO B CA 1
ATOM 1836 C C . PRO B 1 122 ? -9.403 19.278 30.824 1 45.09 122 PRO B C 1
ATOM 1838 O O . PRO B 1 122 ? -8.414 20.016 30.861 1 45.09 122 PRO B O 1
#